Protein AF-A0A7S3WK56-F1 (afdb_monomer_lite)

InterPro domains:
  IPR041616 Phenylalanyl tRNA synthetase beta chain, core domain [PF17759] (1-188)
  IPR045060 Phenylalanine-tRNA ligase, class IIc, beta subunit [PTHR10947] (1-190)
  IPR045864 Class II Aminoacyl-tRNA synthetase/Biotinyl protein ligase (BPL) and lipoyl protein ligase (LPL) [G3DSA:3.30.930.10] (1-194)
  IPR045864 Class II Aminoacyl-tRNA synthetase/Biotinyl protein ligase (BPL) and lipoyl protein ligase (LPL) [SSF55681] (1-190)

Foldseek 3Di:
DAAEDDFDQFAAPCLQAVLLVHDQDPPCLPPAPPDLQFDDRRAHFAADPDDPDNGGGTGHQDPVSRVLLVLLVCLVPDDWHKYKYWDWGKHAHCPDPVRIDIHTDMDIDTAGLDDDLVVVVVVVQVVQVVVQEHDPVPDDPPRPGWYWDWAQDDRQQADHPFKTFIAIPNGRRDMGGHGDVSSCPPVHRVRDSPD

Sequence (195 aa):
GFIECLNWALISRKENFTKMRHEEKLDELWRTVAEPHEYVPFPVPVSVANSSTKEFEIVRTSVLPGLMKTLACNKDQALPIRLFEVGDVVVQEPTKEVGSKNVRRVAAVYSAAKSAFSVLHGALDQLMYSLRAEPEHEHEQGSKRRTFKLVPSDDPSFINGMQAHIVCEGITIGIIGELHPEVLSSKGFDVNLAS

Secondary structure (DSSP, 8-state):
-PEE----SEE-HHHHTGGGT----GGGTT---SSTT---SSPPPPB-TT-SSTT-SEE-S-SHHHHHHHHHHTTTSPSPEEEEEEEEEEEE-TTSTTSEEEEEEEEEEEE-SS--HHHHHHHHHHHHHHTTEEEGGGPPTT--SEEEEEEE---TTEEEEEEEEEEETTEEEEEEEEEPHHHHSTTTT------

pLDDT: mean 88.97, std 10.49, range [40.81, 97.88]

Organism: NCBI:txid141414

Radius of gyration: 17.16 Å; chains: 1; bounding box: 46×41×49 Å

Structure (mmCIF, N/CA/C/O backbone):
data_AF-A0A7S3WK56-F1
#
_entry.id   AF-A0A7S3WK56-F1
#
loop_
_atom_site.group_PDB
_atom_site.id
_atom_site.type_symbol
_atom_site.label_atom_id
_atom_site.label_alt_id
_atom_site.label_comp_id
_atom_site.label_asym_id
_atom_site.label_entity_id
_atom_site.label_seq_id
_atom_site.pdbx_PDB_ins_code
_atom_site.Cartn_x
_atom_site.Cartn_y
_atom_site.Cartn_z
_atom_site.occupancy
_atom_site.B_iso_or_equiv
_atom_site.auth_seq_id
_atom_site.auth_comp_id
_atom_site.auth_asym_id
_atom_site.auth_atom_id
_atom_site.pdbx_PDB_model_num
ATOM 1 N N . GLY A 1 1 ? -5.100 18.553 4.062 1.00 83.00 1 GLY A N 1
ATOM 2 C CA . GLY A 1 1 ? -3.813 19.086 3.571 1.00 83.00 1 GLY A CA 1
ATOM 3 C C . GLY A 1 1 ? -2.864 18.004 3.089 1.00 83.00 1 GLY A C 1
ATOM 4 O O . GLY A 1 1 ? -1.665 18.170 3.253 1.00 83.00 1 GLY A O 1
ATOM 5 N N . PHE A 1 2 ? -3.382 16.914 2.519 1.00 93.88 2 PHE A N 1
ATOM 6 C CA . PHE A 1 2 ? -2.606 16.049 1.636 1.00 93.88 2 PHE A CA 1
ATOM 7 C C . PHE A 1 2 ? -2.863 16.527 0.203 1.00 93.88 2 PHE A C 1
ATOM 9 O O . PHE A 1 2 ? -3.932 17.082 -0.064 1.00 93.88 2 PHE A O 1
ATOM 16 N N . ILE A 1 3 ? -1.887 16.350 -0.678 1.00 96.00 3 ILE A N 1
ATOM 17 C CA . ILE A 1 3 ? -1.980 16.697 -2.096 1.00 96.00 3 ILE A CA 1
ATOM 18 C C . ILE A 1 3 ? -2.373 15.436 -2.860 1.00 96.00 3 ILE A C 1
ATOM 20 O O . ILE A 1 3 ? -1.788 14.374 -2.645 1.00 96.00 3 ILE A O 1
ATOM 24 N N . GLU A 1 4 ? -3.381 15.549 -3.719 1.00 96.81 4 GLU A N 1
ATOM 25 C CA . GLU A 1 4 ? -3.823 14.435 -4.552 1.00 96.81 4 GLU A CA 1
ATOM 26 C C . GLU A 1 4 ? -2.797 14.158 -5.654 1.00 96.81 4 GLU A C 1
ATOM 28 O O . GLU A 1 4 ? -2.246 15.079 -6.261 1.00 96.81 4 GLU A O 1
ATOM 33 N N . CYS A 1 5 ? -2.533 12.883 -5.911 1.00 96.56 5 CYS A N 1
ATOM 34 C CA . CYS A 1 5 ? -1.703 12.419 -7.012 1.00 96.56 5 CYS A CA 1
ATOM 35 C C . CYS A 1 5 ? -2.533 11.600 -7.995 1.00 96.56 5 CYS A C 1
ATOM 37 O O . CYS A 1 5 ? -3.489 10.928 -7.614 1.00 96.56 5 CYS A O 1
ATOM 39 N N . LEU A 1 6 ? -2.114 11.621 -9.259 1.00 94.25 6 LEU A N 1
ATOM 40 C CA . LEU A 1 6 ? -2.681 10.789 -10.309 1.00 94.25 6 LEU A CA 1
ATOM 41 C C . LEU A 1 6 ? -1.560 9.972 -10.948 1.00 94.25 6 LEU A C 1
ATOM 43 O O . LEU A 1 6 ? -0.789 10.489 -11.757 1.00 94.25 6 LEU A O 1
ATOM 47 N N . ASN A 1 7 ? -1.460 8.701 -10.565 1.00 95.50 7 ASN A N 1
ATOM 48 C CA . ASN A 1 7 ? -0.474 7.783 -11.122 1.00 95.50 7 ASN A CA 1
ATOM 49 C C . ASN A 1 7 ? -1.069 6.892 -12.214 1.00 95.50 7 ASN A C 1
ATOM 51 O O . ASN A 1 7 ? -2.274 6.649 -12.282 1.00 95.50 7 ASN A O 1
ATOM 55 N N . TRP A 1 8 ? -0.187 6.362 -13.060 1.00 94.19 8 TRP A N 1
ATOM 56 C CA . TRP A 1 8 ? -0.550 5.413 -14.106 1.00 94.19 8 TRP A CA 1
ATOM 57 C C . TRP A 1 8 ? -1.170 4.138 -13.520 1.00 94.19 8 TRP A C 1
ATOM 59 O O . TRP A 1 8 ? -0.769 3.655 -12.458 1.00 94.19 8 TRP A O 1
ATOM 69 N N . ALA A 1 9 ? -2.140 3.576 -14.244 1.00 95.00 9 ALA A N 1
ATOM 70 C CA . ALA A 1 9 ? -2.733 2.280 -13.917 1.00 95.00 9 ALA A CA 1
ATOM 71 C C . ALA A 1 9 ? -1.859 1.101 -14.376 1.00 95.00 9 ALA A C 1
ATOM 73 O O . ALA A 1 9 ? -1.959 0.016 -13.810 1.00 95.00 9 ALA A O 1
ATOM 74 N N . LEU A 1 10 ? -1.012 1.309 -15.389 1.00 95.62 10 LEU A N 1
ATOM 75 C CA . LEU A 1 10 ? -0.045 0.323 -15.866 1.00 95.62 10 LEU A CA 1
ATOM 76 C C . LEU A 1 10 ? 1.293 0.510 -15.153 1.00 95.62 10 LEU A C 1
ATOM 78 O O . LEU A 1 10 ? 1.735 1.640 -14.939 1.00 95.62 10 LEU A O 1
ATOM 82 N N . ILE A 1 11 ? 1.920 -0.603 -14.785 1.00 95.75 11 ILE A N 1
ATOM 83 C CA . ILE A 1 11 ? 3.154 -0.623 -14.001 1.00 95.75 11 ILE A CA 1
ATOM 84 C C . ILE A 1 11 ? 3.994 -1.859 -14.351 1.00 95.75 11 ILE A C 1
ATOM 86 O O . ILE A 1 11 ? 3.473 -2.855 -14.863 1.00 95.75 11 ILE A O 1
ATOM 90 N N . SER A 1 12 ? 5.299 -1.809 -14.084 1.00 95.50 12 SER A N 1
ATOM 91 C CA . SER A 1 12 ? 6.158 -2.991 -14.183 1.00 95.50 12 SER A CA 1
ATOM 92 C C . SER A 1 12 ? 5.920 -3.943 -13.008 1.00 95.50 12 SER A C 1
ATOM 94 O O . SER A 1 12 ? 5.603 -3.521 -11.888 1.00 95.50 12 SER A O 1
ATOM 96 N N . ARG A 1 13 ? 6.152 -5.241 -13.219 1.00 93.81 13 ARG A N 1
ATOM 97 C CA . ARG A 1 13 ? 6.122 -6.248 -12.143 1.00 93.81 13 ARG A CA 1
ATOM 98 C C . ARG A 1 13 ? 7.139 -5.914 -11.060 1.00 93.81 13 ARG A C 1
ATOM 100 O O . ARG A 1 13 ? 6.848 -6.017 -9.870 1.00 93.81 13 ARG A O 1
ATOM 107 N N . LYS A 1 14 ? 8.320 -5.445 -11.476 1.00 94.38 14 LYS A N 1
ATOM 108 C CA . LYS A 1 14 ? 9.392 -5.034 -10.564 1.00 94.38 14 LYS A CA 1
ATOM 109 C C . LYS A 1 14 ? 8.930 -3.935 -9.608 1.00 94.38 14 LYS A C 1
ATOM 111 O O . LYS A 1 14 ? 9.235 -4.003 -8.423 1.00 94.38 14 LYS A O 1
ATOM 116 N N . GLU A 1 15 ? 8.228 -2.918 -10.100 1.00 94.94 15 GLU A N 1
ATOM 117 C CA . GLU A 1 15 ? 7.743 -1.827 -9.250 1.00 94.94 15 GLU A CA 1
ATOM 118 C C . GLU A 1 15 ? 6.556 -2.241 -8.383 1.00 94.94 15 GLU A C 1
ATOM 120 O O . GLU A 1 15 ? 6.505 -1.851 -7.220 1.00 94.94 15 GLU A O 1
ATOM 125 N N . ASN A 1 16 ? 5.629 -3.038 -8.915 1.00 94.31 16 ASN A N 1
ATOM 126 C CA . ASN A 1 16 ? 4.454 -3.460 -8.160 1.00 94.31 16 ASN A CA 1
ATOM 127 C C . ASN A 1 16 ? 4.796 -4.466 -7.050 1.00 94.31 16 ASN A C 1
ATOM 129 O O . ASN A 1 16 ? 4.190 -4.391 -5.993 1.00 94.31 16 ASN A O 1
ATOM 133 N N . PHE A 1 17 ? 5.761 -5.370 -7.261 1.00 93.75 17 PHE A N 1
ATOM 134 C CA . PHE A 1 17 ? 6.083 -6.447 -6.313 1.00 93.75 17 PHE A CA 1
ATOM 135 C C . PHE A 1 17 ? 7.492 -6.319 -5.731 1.00 93.75 17 PHE A C 1
ATOM 137 O O . PHE A 1 17 ? 7.656 -6.049 -4.542 1.00 93.75 17 PHE A O 1
ATOM 144 N N . THR A 1 18 ? 8.529 -6.444 -6.566 1.00 94.56 18 THR A N 1
ATOM 145 C CA . THR A 1 18 ? 9.919 -6.573 -6.096 1.00 94.56 18 THR A CA 1
ATOM 146 C C . THR A 1 18 ? 10.380 -5.373 -5.268 1.00 94.56 18 THR A C 1
ATOM 148 O O . THR A 1 18 ? 10.942 -5.547 -4.190 1.00 94.56 18 THR A O 1
ATOM 151 N N . LYS A 1 19 ? 10.115 -4.142 -5.726 1.00 95.75 19 LYS A N 1
ATOM 152 C CA . LYS A 1 19 ? 10.471 -2.915 -4.990 1.00 95.75 19 LYS A CA 1
ATOM 153 C C . LYS A 1 19 ? 9.674 -2.740 -3.695 1.00 95.75 19 LYS A C 1
ATOM 155 O O . LYS A 1 19 ? 10.126 -2.033 -2.801 1.00 95.75 19 LYS A O 1
ATOM 160 N N . MET A 1 20 ? 8.519 -3.395 -3.595 1.00 95.19 20 MET A N 1
ATOM 161 C CA . MET A 1 20 ? 7.698 -3.464 -2.387 1.00 95.19 20 MET A CA 1
ATOM 162 C C . MET A 1 20 ? 8.081 -4.653 -1.490 1.00 95.19 20 MET A C 1
ATOM 164 O O . MET A 1 20 ? 7.450 -4.854 -0.459 1.00 95.19 20 MET A O 1
ATOM 168 N N . ARG A 1 21 ? 9.128 -5.419 -1.834 1.00 94.69 21 ARG A N 1
ATOM 169 C CA . ARG A 1 21 ? 9.580 -6.622 -1.105 1.00 94.69 21 ARG A CA 1
ATOM 170 C C . ARG A 1 21 ? 8.551 -7.754 -1.091 1.00 94.69 21 ARG A C 1
ATOM 172 O O . ARG A 1 21 ? 8.511 -8.542 -0.153 1.00 94.69 21 ARG A O 1
ATOM 179 N N . HIS A 1 22 ? 7.748 -7.842 -2.149 1.00 91.38 22 HIS A N 1
ATOM 180 C CA . HIS A 1 22 ? 6.828 -8.951 -2.381 1.00 91.38 22 HIS A CA 1
ATOM 181 C C . HIS A 1 22 ? 7.306 -9.824 -3.536 1.00 91.38 22 HIS A C 1
ATOM 183 O O . HIS A 1 22 ? 7.866 -9.335 -4.523 1.00 91.38 22 HIS A O 1
ATOM 189 N N . GLU A 1 23 ? 7.055 -11.122 -3.407 1.00 86.00 23 GLU A N 1
ATOM 190 C CA . GLU A 1 23 ? 7.185 -12.088 -4.492 1.00 86.00 23 GLU A CA 1
ATOM 191 C C . GLU A 1 23 ? 5.843 -12.244 -5.205 1.00 86.00 23 GLU A C 1
ATOM 193 O O . GLU A 1 23 ? 4.778 -12.147 -4.593 1.00 86.00 23 GLU A O 1
ATOM 198 N N . GLU A 1 24 ? 5.885 -12.485 -6.512 1.00 80.12 24 GLU A N 1
ATOM 199 C CA . GLU A 1 24 ? 4.670 -12.752 -7.268 1.00 80.12 24 GLU A CA 1
ATOM 200 C C . GLU A 1 24 ? 4.221 -14.198 -7.039 1.00 80.12 24 GLU A C 1
ATOM 202 O O . GLU A 1 24 ? 4.836 -15.144 -7.534 1.00 80.12 24 GLU A O 1
ATOM 207 N N . LYS A 1 25 ? 3.125 -14.368 -6.302 1.00 74.25 25 LYS A N 1
ATOM 208 C CA . LYS A 1 25 ? 2.561 -15.681 -5.982 1.00 74.25 25 LYS A CA 1
ATOM 209 C C . LYS A 1 25 ? 1.546 -16.130 -7.027 1.00 74.25 25 LYS A C 1
ATOM 211 O O . LYS A 1 25 ? 0.338 -15.970 -6.861 1.00 74.25 25 LYS A O 1
ATOM 216 N N . LEU A 1 26 ? 2.051 -16.657 -8.140 1.00 69.75 26 LEU A N 1
ATOM 217 C CA . LEU A 1 26 ? 1.245 -17.089 -9.293 1.00 69.75 26 LEU A CA 1
ATOM 218 C C . LEU A 1 26 ? 0.311 -18.277 -8.995 1.00 69.75 26 LEU A C 1
ATOM 220 O O . LEU A 1 26 ? -0.643 -18.520 -9.729 1.00 69.75 26 LEU A O 1
ATOM 224 N N . ASP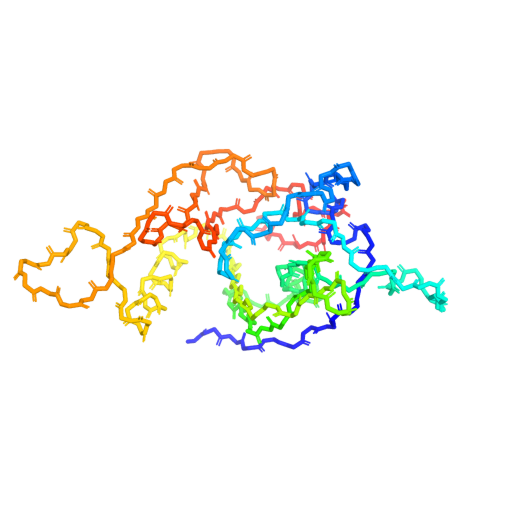 A 1 27 ? 0.583 -19.019 -7.930 1.00 64.62 27 ASP A N 1
ATOM 225 C CA . ASP A 1 27 ? -0.135 -20.208 -7.474 1.00 64.62 27 ASP A CA 1
ATOM 226 C C . ASP A 1 27 ? -1.360 -19.897 -6.592 1.00 64.62 27 ASP A C 1
ATOM 228 O O . ASP A 1 27 ? -2.247 -20.740 -6.446 1.00 64.62 27 ASP A O 1
ATOM 232 N N . GLU A 1 28 ? -1.485 -18.669 -6.076 1.00 62.84 28 GLU A N 1
ATOM 233 C CA . GLU A 1 28 ? -2.633 -18.225 -5.264 1.00 62.84 28 GLU A CA 1
ATOM 234 C C . GLU A 1 28 ? -3.818 -17.699 -6.108 1.00 62.84 28 GLU A C 1
ATOM 236 O O . GLU A 1 28 ? -4.746 -17.082 -5.584 1.00 62.84 28 GLU A O 1
ATOM 241 N N . LEU A 1 29 ? -3.838 -17.991 -7.415 1.00 57.22 29 LEU A N 1
ATOM 242 C CA . LEU A 1 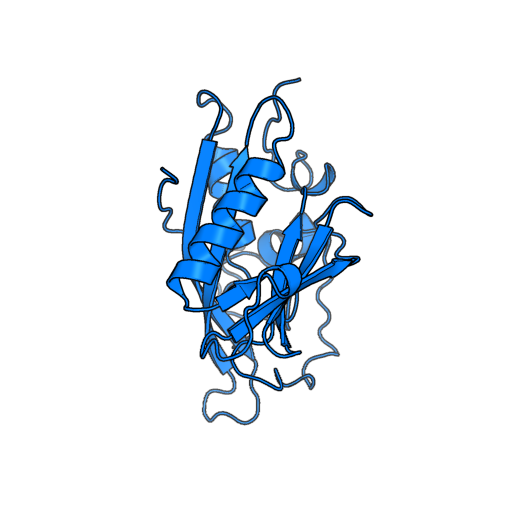29 ? -4.849 -17.547 -8.393 1.00 57.22 29 LEU A CA 1
ATOM 243 C C . LEU A 1 29 ? -6.300 -17.909 -8.006 1.00 57.22 29 LEU A C 1
ATOM 245 O O . LEU A 1 29 ? -7.252 -17.286 -8.472 1.00 57.22 29 LEU A O 1
ATOM 249 N N . TRP A 1 30 ? -6.465 -18.920 -7.147 1.00 50.75 30 TRP A N 1
ATOM 250 C CA . TRP A 1 30 ? -7.754 -19.412 -6.660 1.00 50.75 30 TRP A CA 1
ATOM 251 C C . TRP A 1 30 ? -8.264 -18.698 -5.402 1.00 50.75 30 TRP A C 1
ATOM 253 O O . TRP A 1 30 ? -9.421 -18.915 -5.033 1.00 50.75 30 TRP A O 1
ATOM 263 N N . ARG A 1 31 ? -7.465 -17.842 -4.739 1.00 54.41 31 ARG A N 1
ATOM 264 C CA . ARG A 1 31 ? -7.980 -16.976 -3.666 1.00 54.41 31 ARG A CA 1
ATOM 265 C C . ARG A 1 31 ? -8.822 -15.873 -4.293 1.00 54.41 31 ARG A C 1
ATOM 267 O O . ARG A 1 31 ? -8.380 -14.745 -4.491 1.00 54.41 31 ARG A O 1
ATOM 274 N N . THR A 1 32 ? -10.067 -16.209 -4.607 1.00 53.91 32 THR A N 1
ATOM 275 C CA . THR A 1 32 ? -11.118 -15.218 -4.809 1.00 53.91 32 THR A CA 1
ATOM 276 C C . THR A 1 32 ? -11.156 -14.332 -3.576 1.00 53.91 32 THR A C 1
ATOM 278 O O . THR A 1 32 ? -11.350 -14.835 -2.471 1.00 53.91 32 THR A O 1
ATOM 281 N N . VAL A 1 33 ? -10.954 -13.030 -3.780 1.00 58.41 33 VAL A N 1
ATOM 282 C CA . VAL A 1 33 ? -11.288 -11.982 -2.812 1.00 58.41 33 VAL A CA 1
ATOM 283 C C . VAL A 1 33 ? -12.703 -12.282 -2.315 1.00 58.41 33 VAL A C 1
ATOM 285 O O . VAL A 1 33 ? -13.648 -12.135 -3.096 1.00 58.41 33 VAL A O 1
ATOM 288 N N . ALA A 1 34 ? -12.830 -12.782 -1.083 1.00 60.62 34 ALA A N 1
ATOM 289 C CA . ALA A 1 34 ? -14.087 -13.343 -0.591 1.00 60.62 34 ALA A CA 1
ATOM 290 C C . ALA A 1 34 ? -15.133 -12.236 -0.450 1.00 60.62 34 ALA A C 1
ATOM 292 O O . ALA A 1 34 ? -16.300 -12.426 -0.780 1.00 60.62 34 ALA A O 1
ATOM 293 N N . GLU A 1 35 ? -14.664 -11.047 -0.063 1.00 67.06 35 GLU A N 1
ATOM 294 C CA . GLU A 1 35 ? -15.478 -9.855 0.120 1.00 67.06 35 GLU A CA 1
ATOM 295 C C . GLU A 1 35 ? -14.968 -8.700 -0.752 1.00 67.06 35 GLU A C 1
ATOM 297 O O . GLU A 1 35 ? -13.769 -8.427 -0.749 1.00 67.06 35 GLU A O 1
ATOM 302 N N . PRO A 1 36 ? -15.832 -7.942 -1.459 1.00 63.00 36 PRO A N 1
ATOM 303 C CA . PRO A 1 36 ? -15.427 -6.895 -2.412 1.00 63.00 36 PRO A CA 1
ATOM 304 C C . PRO A 1 36 ? -14.405 -5.865 -1.902 1.00 63.00 36 PRO A C 1
ATOM 306 O O . PRO A 1 36 ? -13.705 -5.246 -2.706 1.00 63.00 36 PRO A O 1
ATOM 309 N N . HIS A 1 37 ? -14.334 -5.668 -0.585 1.00 72.00 37 HIS A N 1
ATOM 310 C CA . HIS A 1 37 ? -13.490 -4.674 0.077 1.00 72.00 37 HIS A CA 1
ATOM 311 C C . HIS A 1 37 ? -12.286 -5.269 0.815 1.00 72.00 37 HIS A C 1
ATOM 313 O O . HIS A 1 37 ? -11.451 -4.5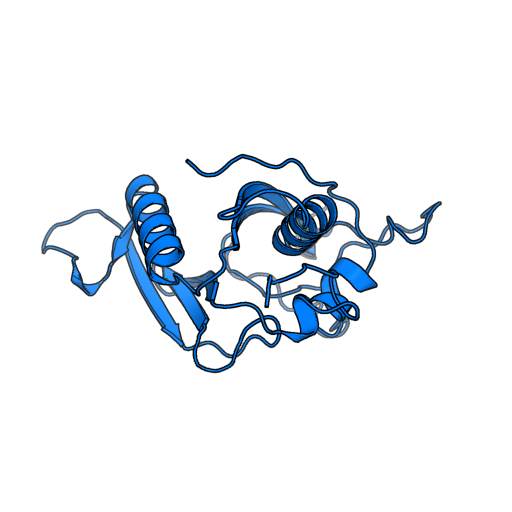07 1.308 1.00 72.00 37 HIS A O 1
ATOM 319 N N . GLU A 1 38 ? -12.158 -6.597 0.857 1.00 83.69 38 GLU A N 1
ATOM 320 C CA . GLU A 1 38 ? -11.035 -7.275 1.500 1.00 83.69 38 GLU A CA 1
ATOM 321 C C . GLU A 1 38 ? -9.714 -6.805 0.878 1.00 83.69 38 GLU A C 1
ATOM 323 O O . GLU A 1 38 ? -9.530 -6.752 -0.344 1.00 83.69 38 GLU A O 1
ATOM 328 N N . TYR A 1 39 ? -8.793 -6.381 1.731 1.00 84.31 39 TYR A N 1
ATOM 329 C CA . TYR A 1 39 ? -7.433 -6.048 1.362 1.00 84.31 39 TYR A CA 1
ATOM 330 C C . TYR A 1 39 ? -6.627 -7.333 1.261 1.00 84.31 39 TYR A C 1
ATOM 332 O O . TYR A 1 39 ? -6.237 -7.928 2.262 1.00 84.31 39 TYR A O 1
ATOM 340 N N . VAL A 1 40 ? -6.374 -7.732 0.020 1.00 79.12 40 VAL A N 1
ATOM 341 C CA . VAL A 1 40 ? -5.427 -8.790 -0.306 1.00 79.12 40 VAL A CA 1
ATOM 342 C C . VAL A 1 40 ? -4.118 -8.105 -0.693 1.00 79.12 40 VAL A C 1
ATOM 344 O O . VAL A 1 40 ? -4.103 -7.377 -1.692 1.00 79.12 40 VAL A O 1
ATOM 347 N N . PRO A 1 41 ? -3.038 -8.263 0.088 1.00 68.56 41 PRO A N 1
ATOM 348 C CA . PRO A 1 41 ? -1.745 -7.712 -0.281 1.00 68.56 41 PRO A CA 1
ATOM 349 C C . PRO A 1 41 ? -1.244 -8.430 -1.540 1.00 68.56 41 PRO A C 1
ATOM 351 O O . PRO A 1 41 ? -1.083 -9.646 -1.548 1.00 68.56 41 PRO A O 1
ATOM 354 N N . PHE A 1 42 ? -1.025 -7.657 -2.608 1.00 73.62 42 PHE A N 1
ATOM 355 C CA . PHE A 1 42 ? -0.344 -8.085 -3.836 1.00 73.62 42 PHE A CA 1
ATOM 356 C C . PHE A 1 42 ? -0.930 -9.351 -4.506 1.00 73.62 42 PHE A C 1
ATOM 358 O O . PHE A 1 42 ? -0.218 -10.338 -4.684 1.00 73.62 42 PHE A O 1
ATOM 365 N N . PRO A 1 43 ? -2.211 -9.328 -4.935 1.00 82.75 43 PRO A N 1
ATOM 366 C CA . PRO A 1 43 ? -2.826 -10.448 -5.645 1.00 82.75 43 PRO A CA 1
ATOM 367 C C . PRO A 1 43 ? -2.174 -10.686 -7.015 1.00 82.75 43 PRO A C 1
ATOM 369 O O . PRO A 1 43 ? -1.484 -9.808 -7.546 1.00 82.75 43 PRO A O 1
ATOM 372 N N . VAL A 1 44 ? -2.469 -11.844 -7.621 1.00 84.75 44 VAL A N 1
ATOM 373 C CA . VAL A 1 44 ? -2.059 -12.151 -8.999 1.00 84.75 44 VAL A CA 1
ATOM 374 C C . VAL A 1 44 ? -2.536 -11.029 -9.936 1.00 84.75 44 VAL A C 1
ATOM 376 O O . VAL A 1 44 ? -3.737 -10.733 -9.981 1.00 84.75 44 VAL A O 1
ATOM 379 N N . PRO A 1 45 ? -1.627 -10.378 -10.682 1.00 89.69 45 PRO A N 1
ATOM 380 C CA . PRO A 1 45 ? -1.965 -9.213 -11.484 1.00 89.69 45 PRO A CA 1
ATOM 381 C C . PRO A 1 45 ? -2.601 -9.602 -12.823 1.00 89.69 45 PRO A C 1
ATOM 383 O O . PRO A 1 45 ? -2.359 -10.677 -13.376 1.00 89.69 45 PRO A O 1
ATOM 386 N N . VAL A 1 46 ? -3.368 -8.687 -13.417 1.00 91.06 46 VAL A N 1
ATOM 387 C CA . VAL A 1 46 ? -3.761 -8.804 -14.830 1.00 91.06 46 VAL A CA 1
ATOM 388 C C . VAL A 1 46 ? -2.583 -8.383 -15.705 1.00 91.06 46 VAL A C 1
ATOM 390 O O . VAL A 1 46 ? -2.045 -7.286 -15.553 1.00 91.06 46 VAL A O 1
ATOM 393 N N . SER A 1 47 ? -2.178 -9.273 -16.612 1.00 91.88 47 SER A N 1
ATOM 394 C CA . SER A 1 47 ? -0.991 -9.102 -17.457 1.00 91.88 47 SER A CA 1
ATOM 395 C C . SER A 1 47 ? -1.341 -8.514 -18.821 1.00 91.88 47 SER A C 1
ATOM 397 O O . SER A 1 47 ? -2.329 -8.910 -19.438 1.00 91.88 47 SER A O 1
ATOM 399 N N . VAL A 1 48 ? -0.505 -7.602 -19.319 1.00 92.50 48 VAL A N 1
ATOM 400 C CA . VAL A 1 48 ? -0.637 -7.027 -20.663 1.00 92.50 48 VAL A CA 1
ATOM 401 C C . VAL A 1 48 ? 0.146 -7.895 -21.649 1.00 92.50 48 VAL A C 1
ATOM 403 O O . VAL A 1 48 ? 1.371 -7.944 -21.596 1.00 92.50 48 VAL A O 1
ATOM 406 N N . ALA A 1 49 ? -0.552 -8.587 -22.554 1.00 87.44 49 ALA A N 1
ATOM 407 C CA . ALA A 1 49 ? 0.067 -9.578 -23.442 1.00 87.44 49 ALA A CA 1
ATOM 408 C C . ALA A 1 49 ? 1.108 -8.987 -24.415 1.00 87.44 49 ALA A C 1
ATOM 410 O O . ALA A 1 49 ? 2.186 -9.548 -24.577 1.00 87.44 49 ALA A O 1
ATOM 411 N N . ASN A 1 50 ? 0.802 -7.847 -25.043 1.00 86.62 50 ASN A N 1
ATOM 412 C CA . ASN A 1 50 ? 1.647 -7.214 -26.065 1.00 86.62 50 ASN A CA 1
ATOM 413 C C . ASN A 1 50 ? 2.171 -5.862 -25.577 1.00 86.62 50 ASN A C 1
ATOM 415 O O . ASN A 1 50 ? 1.896 -4.823 -26.176 1.00 86.62 50 ASN A O 1
ATOM 419 N N . SER A 1 51 ? 2.868 -5.863 -24.442 1.00 82.06 51 SER A N 1
ATOM 420 C CA . SER A 1 51 ? 3.423 -4.626 -23.906 1.00 82.06 51 SER A CA 1
ATOM 421 C C . SER A 1 51 ? 4.575 -4.104 -24.766 1.00 82.06 51 SER A C 1
ATOM 423 O O . SER A 1 51 ? 5.549 -4.814 -25.018 1.00 82.06 51 SER A O 1
ATOM 425 N N . SER A 1 52 ? 4.479 -2.844 -25.194 1.00 81.75 52 SER A N 1
ATOM 426 C CA . SER A 1 52 ? 5.537 -2.171 -25.957 1.00 81.75 52 SER A CA 1
ATOM 427 C C . SER A 1 52 ? 6.718 -1.731 -25.085 1.00 81.75 52 SER A C 1
ATOM 429 O O . SER A 1 52 ? 7.793 -1.452 -25.615 1.00 81.75 52 SER A O 1
ATOM 431 N N . THR A 1 53 ? 6.543 -1.637 -23.760 1.00 87.88 53 THR A N 1
ATOM 432 C CA . THR A 1 53 ? 7.577 -1.161 -22.828 1.00 87.88 53 THR A CA 1
ATOM 433 C C . THR A 1 53 ? 7.608 -2.002 -21.553 1.00 87.88 53 THR A C 1
ATOM 435 O O . THR A 1 53 ? 6.582 -2.414 -21.024 1.00 87.88 53 THR A O 1
ATOM 438 N N . LYS A 1 54 ? 8.801 -2.197 -20.976 1.00 85.88 54 LYS A N 1
ATOM 439 C CA . LYS A 1 54 ? 8.956 -2.897 -19.683 1.00 85.88 54 LYS A CA 1
ATOM 440 C C . LYS A 1 54 ? 8.301 -2.170 -18.501 1.00 85.88 54 LYS A C 1
ATOM 442 O O . LYS A 1 54 ? 8.231 -2.716 -17.410 1.00 85.88 54 LYS A O 1
ATOM 447 N N . GLU A 1 55 ? 7.856 -0.935 -18.702 1.00 87.75 55 GLU A N 1
ATOM 448 C CA . GLU A 1 55 ? 7.176 -0.137 -17.683 1.00 87.75 55 GLU A CA 1
ATOM 449 C C . GLU A 1 55 ? 5.684 -0.479 -17.572 1.00 87.75 55 GLU A C 1
ATOM 451 O O . GLU A 1 55 ? 5.067 -0.140 -16.567 1.00 87.75 55 GLU A O 1
ATOM 456 N N . PHE A 1 56 ? 5.105 -1.164 -18.567 1.00 91.81 56 PHE A N 1
ATOM 457 C CA . PHE A 1 56 ? 3.667 -1.432 -18.667 1.00 91.81 56 PHE A CA 1
ATOM 458 C C . PHE A 1 56 ? 3.378 -2.930 -18.819 1.00 91.81 56 PHE A C 1
ATOM 460 O O . PHE A 1 56 ? 2.733 -3.364 -19.772 1.00 91.81 56 PHE A O 1
ATOM 467 N N . GLU A 1 57 ? 3.895 -3.742 -17.900 1.00 94.56 57 GLU A N 1
ATOM 468 C CA . GLU A 1 57 ? 3.759 -5.206 -17.945 1.00 94.56 57 GLU A CA 1
ATOM 469 C C . GLU A 1 57 ? 2.404 -5.686 -17.411 1.00 94.56 57 GLU A C 1
ATOM 471 O O . GLU A 1 57 ? 1.859 -6.688 -17.880 1.00 94.56 57 GLU A O 1
ATOM 476 N N . ILE A 1 58 ? 1.864 -4.980 -16.417 1.00 94.62 58 ILE A N 1
ATOM 477 C CA . ILE A 1 58 ? 0.646 -5.358 -15.702 1.00 94.62 58 ILE A CA 1
ATOM 478 C C . ILE A 1 58 ? -0.228 -4.142 -15.405 1.00 94.62 58 ILE A C 1
ATOM 480 O O . ILE A 1 58 ? 0.237 -2.999 -15.413 1.00 94.62 58 ILE A O 1
ATOM 484 N N . VAL A 1 59 ? -1.491 -4.401 -15.073 1.00 94.69 59 VAL A N 1
ATOM 485 C CA . VAL A 1 59 ? -2.330 -3.422 -14.375 1.00 94.69 59 VAL A CA 1
ATOM 486 C C . VAL A 1 59 ? -2.017 -3.484 -12.879 1.00 94.69 59 VAL A C 1
ATOM 488 O O . VAL A 1 59 ? -1.908 -4.570 -12.308 1.00 94.69 59 VAL A O 1
ATOM 491 N N . ARG A 1 60 ? -1.850 -2.324 -12.239 1.00 94.00 60 ARG A N 1
ATOM 492 C CA . ARG A 1 60 ? -1.466 -2.212 -10.827 1.00 94.00 60 ARG A CA 1
ATOM 493 C C . ARG A 1 60 ? -2.450 -2.928 -9.901 1.00 94.00 60 ARG A C 1
ATOM 495 O O . ARG A 1 60 ? -3.670 -2.826 -10.067 1.00 94.00 60 ARG A O 1
ATOM 502 N N . THR A 1 61 ? -1.909 -3.575 -8.872 1.00 92.75 61 THR A N 1
ATOM 503 C CA . THR A 1 61 ? -2.703 -4.234 -7.819 1.00 92.75 61 THR A CA 1
ATOM 504 C C . THR A 1 61 ? -2.698 -3.451 -6.503 1.00 92.75 61 THR A C 1
ATOM 506 O O . THR A 1 61 ? -3.488 -3.729 -5.604 1.00 92.75 61 THR A O 1
ATOM 509 N N . SER A 1 62 ? -1.859 -2.415 -6.414 1.00 93.81 62 SER A N 1
ATOM 510 C CA . SER A 1 62 ? -1.778 -1.474 -5.299 1.00 93.81 62 SER A CA 1
ATOM 511 C C . SER A 1 62 ? -1.586 -0.044 -5.812 1.00 93.81 62 SER A C 1
ATOM 513 O O . SER A 1 62 ? -0.977 0.179 -6.857 1.00 93.81 62 SER A O 1
ATOM 515 N N . VAL A 1 63 ? -2.097 0.937 -5.066 1.00 95.75 63 VAL A N 1
ATOM 516 C CA . VAL A 1 63 ? -1.909 2.374 -5.350 1.00 95.75 63 VAL A CA 1
ATOM 517 C C . VAL A 1 63 ? -0.561 2.874 -4.816 1.00 95.75 63 VAL A C 1
ATOM 519 O O . VAL A 1 63 ? 0.064 3.760 -5.398 1.00 95.75 63 VAL A O 1
ATOM 522 N N . LEU A 1 64 ? -0.075 2.271 -3.728 1.00 96.31 64 LEU A N 1
ATOM 523 C CA . LEU A 1 64 ? 1.116 2.705 -3.001 1.00 96.31 64 LEU A CA 1
ATOM 524 C C . LEU A 1 64 ? 2.384 2.816 -3.877 1.00 96.31 64 LEU A C 1
ATOM 526 O O . LEU A 1 64 ? 3.044 3.850 -3.779 1.00 96.31 64 LEU A O 1
ATOM 530 N N . PRO A 1 65 ? 2.713 1.869 -4.785 1.00 96.06 65 PRO A N 1
ATOM 531 C CA . PRO A 1 65 ? 3.872 2.006 -5.674 1.00 96.06 65 PRO A CA 1
ATOM 532 C C . PRO A 1 65 ? 3.874 3.296 -6.508 1.00 96.06 65 PRO A C 1
ATOM 534 O O . PRO A 1 65 ? 4.929 3.892 -6.722 1.00 96.06 65 PRO A O 1
ATOM 537 N N . GLY A 1 66 ? 2.702 3.766 -6.950 1.00 96.50 66 GLY A N 1
ATOM 538 C CA . GLY A 1 66 ? 2.573 5.029 -7.682 1.00 96.50 66 GLY A CA 1
ATOM 539 C C . GLY A 1 66 ? 2.942 6.236 -6.816 1.00 96.50 66 GLY A C 1
ATOM 540 O O . GLY A 1 66 ? 3.738 7.085 -7.223 1.00 96.50 66 GLY A O 1
ATOM 541 N N . LEU A 1 67 ? 2.449 6.268 -5.575 1.00 96.75 67 LEU A N 1
ATOM 542 C CA . LEU A 1 67 ? 2.828 7.300 -4.607 1.00 96.75 67 LEU A CA 1
ATOM 543 C C . LEU A 1 67 ? 4.327 7.262 -4.289 1.00 96.75 67 LEU A C 1
ATOM 545 O O . LEU A 1 67 ? 4.948 8.318 -4.189 1.00 96.75 67 LEU A O 1
ATOM 549 N N . MET A 1 68 ? 4.932 6.073 -4.209 1.00 96.62 68 MET A N 1
ATOM 550 C CA . MET A 1 68 ? 6.378 5.934 -4.006 1.00 96.62 68 MET A CA 1
ATOM 551 C C . MET A 1 68 ? 7.189 6.496 -5.175 1.00 96.62 68 MET A C 1
ATOM 553 O O . MET A 1 68 ? 8.172 7.201 -4.949 1.00 96.62 68 MET A O 1
ATOM 557 N N . LYS A 1 69 ? 6.756 6.265 -6.422 1.00 95.69 69 LYS A N 1
ATOM 558 C CA . LYS A 1 69 ? 7.356 6.909 -7.605 1.00 95.69 69 LYS A CA 1
ATOM 559 C C . LYS A 1 69 ? 7.214 8.426 -7.542 1.00 95.69 69 LYS A C 1
ATOM 561 O O . LYS A 1 69 ? 8.177 9.140 -7.806 1.00 95.69 69 LYS A O 1
ATOM 566 N N . THR A 1 70 ? 6.039 8.917 -7.148 1.00 96.19 70 THR A N 1
ATOM 567 C CA . THR A 1 70 ? 5.801 10.359 -7.013 1.00 96.19 70 THR A CA 1
ATOM 568 C C . THR A 1 70 ? 6.724 10.977 -5.960 1.00 96.19 70 T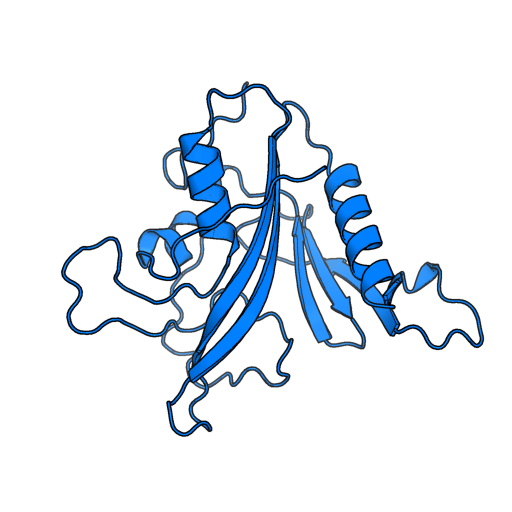HR A C 1
ATOM 570 O O . THR A 1 70 ? 7.330 12.015 -6.223 1.00 96.19 70 THR A O 1
ATOM 573 N N . LEU A 1 71 ? 6.891 10.331 -4.800 1.00 94.38 71 LEU A N 1
ATOM 574 C CA . LEU A 1 71 ? 7.843 10.763 -3.773 1.00 94.38 71 LEU A CA 1
ATOM 575 C C . LEU A 1 71 ? 9.280 10.774 -4.295 1.00 94.38 71 LEU A C 1
ATOM 577 O O . LEU A 1 71 ? 9.984 11.758 -4.094 1.00 94.38 71 LEU A O 1
ATOM 581 N N . ALA A 1 72 ? 9.703 9.722 -4.997 1.00 93.88 72 ALA A N 1
ATOM 582 C CA . ALA A 1 72 ? 11.050 9.623 -5.553 1.00 93.88 72 ALA A CA 1
ATOM 583 C C . ALA A 1 72 ? 11.358 10.751 -6.550 1.00 93.88 72 ALA A C 1
ATOM 585 O O . ALA A 1 72 ? 12.423 11.363 -6.487 1.00 93.88 72 ALA A O 1
ATOM 586 N N . CYS A 1 73 ? 10.405 11.085 -7.426 1.00 93.19 73 CYS A N 1
ATOM 587 C CA . CYS A 1 73 ? 10.534 12.206 -8.361 1.00 93.19 73 CYS A CA 1
ATOM 588 C C . CYS A 1 73 ? 10.577 13.578 -7.669 1.00 93.19 73 CYS A C 1
ATOM 590 O O . CYS A 1 73 ? 11.033 14.545 -8.271 1.00 93.19 73 CYS A O 1
ATOM 592 N N . ASN A 1 74 ? 10.107 13.670 -6.423 1.00 91.44 74 ASN A N 1
ATOM 593 C CA . ASN A 1 74 ? 10.029 14.907 -5.647 1.00 91.44 74 ASN A CA 1
ATOM 594 C C . ASN A 1 74 ? 10.926 14.875 -4.400 1.00 91.44 74 ASN A C 1
ATOM 596 O O . ASN A 1 74 ? 10.698 15.632 -3.460 1.00 91.44 74 ASN A O 1
ATOM 600 N N . LYS A 1 75 ? 11.952 14.016 -4.376 1.00 86.31 75 LYS A N 1
ATOM 601 C CA . LYS A 1 75 ? 12.812 13.810 -3.198 1.00 86.31 75 LYS A CA 1
ATOM 602 C C . LYS A 1 75 ? 13.627 15.040 -2.778 1.00 86.31 75 LYS A C 1
ATOM 604 O O . LYS A 1 75 ? 14.049 15.113 -1.631 1.00 86.31 75 LYS A O 1
ATOM 609 N N . ASP A 1 76 ? 13.801 16.005 -3.682 1.00 88.56 76 ASP A N 1
ATOM 610 C CA . ASP A 1 76 ? 14.499 17.273 -3.424 1.00 88.56 76 ASP A CA 1
ATOM 611 C C . ASP A 1 76 ? 13.555 18.390 -2.930 1.00 88.56 76 ASP A C 1
ATOM 613 O O . ASP A 1 76 ? 13.992 19.512 -2.668 1.00 88.56 76 ASP A O 1
ATOM 617 N N . GLN A 1 77 ? 12.249 18.116 -2.818 1.00 88.31 77 GLN A N 1
ATOM 618 C CA . GLN A 1 77 ? 11.272 19.076 -2.302 1.00 88.31 77 GLN A CA 1
ATOM 619 C C . GLN A 1 77 ? 11.365 19.216 -0.779 1.00 88.31 77 GLN A C 1
ATOM 621 O O . GLN A 1 77 ? 11.743 18.293 -0.056 1.00 88.31 77 GLN A O 1
ATOM 626 N N . ALA A 1 78 ? 10.959 20.384 -0.278 1.00 88.75 78 ALA A N 1
ATOM 627 C CA . ALA A 1 78 ? 10.939 20.654 1.152 1.00 88.75 78 ALA A CA 1
ATOM 628 C C . ALA A 1 78 ? 9.975 19.709 1.892 1.00 88.75 78 ALA A C 1
ATOM 630 O O . ALA A 1 78 ? 8.816 19.539 1.513 1.00 88.75 78 ALA A O 1
ATOM 631 N N . LEU A 1 79 ? 10.457 19.125 2.989 1.00 90.38 79 LEU A N 1
ATOM 632 C CA . LEU A 1 79 ? 9.655 18.304 3.892 1.00 90.38 79 LEU A CA 1
ATOM 633 C C . LEU A 1 79 ? 8.787 19.188 4.816 1.00 90.38 79 LEU A C 1
ATOM 635 O O . LEU A 1 79 ? 9.210 20.289 5.178 1.00 90.38 79 LEU A O 1
ATOM 639 N N . PRO A 1 80 ? 7.613 18.709 5.278 1.00 92.12 80 PRO A N 1
ATOM 640 C CA . PRO A 1 80 ? 7.040 17.388 5.022 1.00 92.12 80 PRO A CA 1
ATOM 641 C C . PRO A 1 80 ? 6.259 17.306 3.702 1.00 92.12 80 PRO A C 1
ATOM 643 O O . PRO A 1 80 ? 5.492 18.208 3.367 1.00 92.12 80 PRO A O 1
ATOM 646 N N . ILE A 1 81 ? 6.361 16.167 3.016 1.00 92.88 81 ILE A N 1
ATOM 647 C CA . ILE A 1 81 ? 5.565 15.852 1.822 1.00 92.88 81 ILE A CA 1
ATOM 648 C C . ILE A 1 81 ? 4.391 14.956 2.231 1.00 92.88 81 ILE A C 1
ATOM 650 O O . ILE A 1 81 ? 4.570 13.957 2.930 1.00 92.88 81 ILE A O 1
ATOM 654 N N . ARG A 1 82 ? 3.176 15.317 1.803 1.00 94.19 82 ARG A N 1
ATOM 655 C CA . ARG A 1 82 ? 1.926 14.619 2.149 1.00 94.19 82 ARG A CA 1
ATOM 656 C C . ARG A 1 82 ? 1.144 14.334 0.878 1.00 94.19 82 ARG A C 1
ATOM 658 O O . ARG A 1 82 ? 0.546 15.256 0.325 1.00 94.19 82 ARG A O 1
ATOM 665 N N . LEU A 1 83 ? 1.148 13.089 0.420 1.00 96.31 83 LEU A N 1
ATOM 666 C CA . LEU A 1 83 ? 0.481 12.699 -0.824 1.00 96.31 83 LEU A CA 1
ATOM 667 C C . LEU A 1 83 ? -0.607 11.678 -0.544 1.00 96.31 83 LEU A C 1
ATOM 669 O O . LEU A 1 83 ? -0.453 10.829 0.333 1.00 96.31 83 LEU A O 1
ATOM 673 N N . PHE A 1 84 ? -1.686 11.737 -1.304 1.00 97.75 84 PHE A N 1
ATOM 674 C CA . PHE A 1 84 ? -2.687 10.684 -1.321 1.00 97.75 84 PHE A CA 1
ATOM 675 C C . PHE A 1 84 ? -3.168 10.438 -2.743 1.00 97.75 84 PHE A C 1
ATOM 677 O O . PHE A 1 84 ? -3.060 11.302 -3.608 1.00 97.75 84 PHE A O 1
ATOM 684 N N . GLU A 1 85 ? -3.711 9.256 -2.981 1.00 97.88 85 GLU A N 1
ATOM 685 C CA . GLU A 1 85 ? -4.387 8.934 -4.229 1.00 97.88 85 GLU A CA 1
ATOM 686 C C . GLU A 1 85 ? -5.597 8.054 -3.932 1.00 97.88 85 GLU A C 1
ATOM 688 O O . GLU A 1 85 ? -5.522 7.120 -3.128 1.00 97.88 85 GLU A O 1
ATOM 693 N N . VAL A 1 86 ? -6.705 8.349 -4.611 1.00 96.88 86 VAL A N 1
ATOM 694 C CA . VAL A 1 86 ? -7.904 7.514 -4.657 1.00 96.88 86 VAL A CA 1
ATOM 695 C C . VAL A 1 86 ? -8.044 6.995 -6.083 1.00 96.88 86 VAL A C 1
ATOM 697 O O . VAL A 1 86 ? -8.384 7.744 -6.996 1.00 96.88 86 VAL A O 1
ATOM 700 N N . GLY A 1 87 ? -7.795 5.708 -6.294 1.00 94.81 87 GLY A N 1
ATOM 701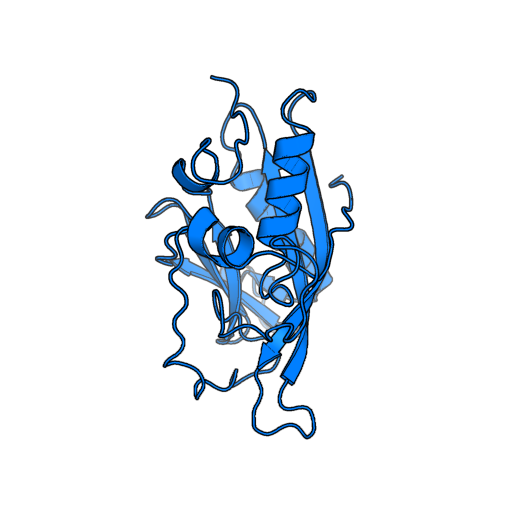 C CA . GLY A 1 87 ? -7.715 5.147 -7.638 1.00 94.81 87 GLY A CA 1
ATOM 702 C C . GLY A 1 87 ? -8.107 3.682 -7.702 1.00 94.81 87 GLY A C 1
ATOM 703 O O . GLY A 1 87 ? -8.166 2.987 -6.688 1.00 94.81 87 GLY A O 1
ATOM 704 N N . ASP A 1 88 ? -8.393 3.212 -8.911 1.00 93.88 88 ASP A N 1
ATOM 705 C CA . ASP A 1 88 ? -8.711 1.805 -9.132 1.00 93.88 88 ASP A CA 1
ATOM 706 C C . ASP A 1 88 ? -7.433 0.961 -9.210 1.00 93.88 88 ASP A C 1
ATOM 708 O O . ASP A 1 88 ? -6.405 1.385 -9.756 1.00 93.88 88 ASP A O 1
ATOM 712 N N . VAL A 1 89 ? -7.522 -0.242 -8.649 1.00 92.75 89 VAL A N 1
ATOM 713 C CA . VAL A 1 89 ? -6.597 -1.360 -8.860 1.00 92.75 89 VAL A CA 1
ATOM 714 C C . VAL A 1 89 ? -7.374 -2.514 -9.482 1.00 92.75 89 VAL A C 1
ATOM 716 O O . VAL A 1 89 ? -8.598 -2.579 -9.338 1.00 92.75 89 VAL A O 1
ATOM 719 N N . VAL A 1 90 ? -6.685 -3.431 -10.152 1.00 91.19 90 VAL A N 1
ATOM 720 C CA . VAL A 1 90 ? -7.334 -4.597 -10.762 1.00 91.19 90 VAL A CA 1
ATOM 721 C C . VAL A 1 90 ? -6.936 -5.861 -10.025 1.00 91.19 90 VAL A C 1
ATOM 723 O O . VAL A 1 90 ? -5.762 -6.081 -9.733 1.00 91.19 90 VAL A O 1
ATOM 726 N N . VAL A 1 91 ? -7.932 -6.693 -9.731 1.00 86.81 91 VAL A N 1
ATOM 727 C CA . VAL A 1 91 ? -7.748 -8.006 -9.112 1.00 86.81 91 VAL A CA 1
ATOM 728 C C . VAL A 1 91 ? -8.408 -9.058 -9.994 1.00 86.81 91 VAL A C 1
ATOM 730 O O . VAL A 1 91 ? -9.480 -8.815 -10.553 1.00 86.81 91 VAL A O 1
ATOM 733 N N . GLN A 1 92 ? -7.770 -10.219 -10.139 1.00 83.94 92 GLN A N 1
ATOM 734 C CA . GLN A 1 92 ? -8.368 -11.343 -10.855 1.00 83.94 92 GLN A CA 1
ATOM 735 C C . GLN A 1 92 ? -9.569 -11.905 -10.080 1.00 83.94 92 GLN A C 1
ATOM 737 O O . GLN A 1 92 ? -9.537 -12.050 -8.859 1.00 83.94 92 GLN A O 1
ATOM 742 N N . GLU A 1 93 ? -10.646 -12.205 -10.801 1.00 82.44 93 GLU A N 1
ATOM 743 C CA . GLU A 1 93 ? -11.879 -12.774 -10.259 1.00 82.44 93 GLU A CA 1
ATOM 744 C C . GLU A 1 93 ? -12.445 -13.753 -11.299 1.00 82.44 93 GLU A C 1
ATOM 746 O O . GLU A 1 93 ? -13.245 -13.355 -12.150 1.00 82.44 93 GLU A O 1
ATOM 751 N N . PRO A 1 94 ? -12.019 -15.033 -11.269 1.00 80.88 94 PRO A N 1
ATOM 752 C CA . PRO A 1 94 ? -12.374 -16.020 -12.295 1.00 80.88 94 PRO A CA 1
ATOM 753 C C . PRO A 1 94 ? -13.879 -16.275 -12.442 1.00 80.88 94 PRO A C 1
ATOM 755 O O . PRO A 1 94 ? -14.320 -16.810 -13.453 1.00 80.88 94 PRO A O 1
ATOM 758 N N . THR A 1 95 ? -14.676 -15.905 -11.436 1.00 82.69 95 THR A N 1
ATOM 759 C CA . THR A 1 95 ? -16.139 -16.036 -11.446 1.00 82.69 95 THR A CA 1
ATOM 760 C C . THR A 1 95 ? -16.841 -14.941 -12.257 1.00 82.69 95 THR A C 1
ATOM 762 O O . THR A 1 95 ? -18.038 -15.059 -12.522 1.00 82.69 95 THR A O 1
ATOM 765 N N . LYS A 1 96 ? -16.138 -13.872 -12.658 1.00 82.50 96 LYS A N 1
ATOM 766 C CA . LYS A 1 96 ? -16.673 -12.813 -13.528 1.00 82.50 96 LYS A CA 1
ATOM 767 C C . LYS A 1 96 ? -16.456 -13.143 -14.998 1.00 82.50 96 LYS A C 1
ATOM 769 O O . LYS A 1 96 ? -15.460 -13.749 -15.366 1.00 82.50 96 LYS A O 1
ATOM 774 N N . GLU A 1 97 ? -17.339 -12.616 -15.844 1.00 87.44 97 GLU A N 1
ATOM 775 C CA . GLU A 1 97 ? -17.278 -12.764 -17.306 1.00 87.44 97 GLU A CA 1
ATOM 776 C C . GLU A 1 97 ? -15.921 -12.348 -17.896 1.00 87.44 97 GLU A C 1
ATOM 778 O O . GLU A 1 97 ? -15.361 -13.048 -18.732 1.00 87.44 97 GLU A O 1
ATOM 783 N N . VAL A 1 98 ? -15.358 -11.237 -17.413 1.00 88.56 98 VAL A N 1
ATOM 784 C CA . VAL A 1 98 ? -14.056 -10.711 -17.860 1.00 88.56 98 VAL A CA 1
ATOM 785 C C . VAL A 1 98 ? -12.866 -11.246 -17.043 1.00 88.56 98 VAL A C 1
ATOM 787 O O . VAL A 1 98 ? -11.743 -10.773 -17.208 1.00 88.56 98 VAL A O 1
ATOM 790 N N . GLY A 1 99 ? -13.098 -12.185 -16.117 1.00 86.94 99 GLY A N 1
ATOM 791 C CA . GLY A 1 99 ? -12.069 -12.820 -15.279 1.00 86.94 99 GLY A CA 1
ATOM 792 C C . GLY A 1 99 ? -11.355 -11.893 -14.286 1.00 86.94 99 GLY A C 1
ATOM 793 O O . GLY A 1 99 ? -10.343 -12.271 -13.696 1.00 86.94 99 GLY A O 1
ATOM 794 N N . SER A 1 100 ? -11.836 -10.662 -14.107 1.00 88.31 100 SER A N 1
ATOM 795 C CA . SER A 1 100 ? -11.220 -9.638 -13.257 1.00 88.31 100 SER A CA 1
ATOM 796 C C . SER A 1 100 ? -12.241 -8.595 -12.798 1.00 88.31 100 SER A C 1
ATOM 798 O O . SER A 1 100 ? -13.346 -8.506 -13.338 1.00 88.31 100 SER A O 1
ATOM 800 N N . LYS A 1 101 ? -11.873 -7.795 -11.792 1.00 87.50 101 LYS A N 1
ATOM 801 C CA . LYS A 1 101 ? -12.660 -6.650 -11.320 1.00 87.50 101 LYS A CA 1
ATOM 802 C C . LYS A 1 101 ? -11.776 -5.456 -10.971 1.00 87.50 101 LYS A C 1
ATOM 804 O O . LYS A 1 101 ? -10.656 -5.617 -10.482 1.00 87.50 101 LYS A O 1
ATOM 809 N N . ASN A 1 102 ? -12.331 -4.259 -11.150 1.00 91.31 102 ASN A N 1
ATOM 810 C CA . ASN A 1 102 ? -11.750 -3.025 -10.633 1.00 91.31 102 ASN A CA 1
ATOM 811 C C . ASN A 1 102 ? -12.181 -2.833 -9.178 1.00 91.31 102 ASN A C 1
ATOM 813 O O . ASN A 1 102 ? -13.359 -2.977 -8.847 1.00 91.31 102 ASN A O 1
ATOM 817 N N . VAL A 1 103 ? -11.234 -2.476 -8.316 1.00 90.50 103 VAL A N 1
ATOM 818 C CA . VAL A 1 103 ? -11.473 -2.178 -6.903 1.00 90.50 103 VAL A CA 1
ATOM 819 C C . VAL A 1 103 ? -10.929 -0.792 -6.596 1.00 90.50 103 VAL A C 1
ATOM 821 O O . VAL A 1 103 ? -9.739 -0.528 -6.772 1.00 90.50 103 VAL A O 1
ATOM 824 N N . ARG A 1 104 ? -11.796 0.089 -6.096 1.00 92.44 104 ARG A N 1
ATOM 825 C CA . ARG A 1 104 ? -11.405 1.429 -5.658 1.00 92.44 104 ARG A CA 1
ATOM 826 C C . ARG A 1 104 ? -10.598 1.329 -4.366 1.00 92.44 104 ARG A C 1
ATOM 828 O O . ARG A 1 104 ? -11.076 0.775 -3.376 1.00 92.44 104 ARG A O 1
ATOM 835 N N . ARG A 1 105 ? -9.387 1.879 -4.364 1.00 93.56 105 ARG A N 1
ATOM 836 C CA . ARG A 1 105 ? -8.487 1.924 -3.205 1.00 93.56 105 ARG A CA 1
ATOM 837 C C . ARG A 1 105 ? -8.054 3.357 -2.928 1.00 93.56 105 ARG A C 1
ATOM 839 O O . ARG A 1 105 ? -8.035 4.200 -3.822 1.00 93.56 105 ARG A O 1
ATOM 846 N N . VAL A 1 106 ? -7.685 3.606 -1.679 1.00 95.56 106 VAL A N 1
ATOM 847 C CA . VAL A 1 106 ? -7.028 4.838 -1.249 1.00 95.56 106 VAL A CA 1
ATOM 848 C C . VAL A 1 106 ? -5.681 4.484 -0.641 1.00 95.56 106 VAL A C 1
ATOM 850 O O . VAL A 1 106 ? -5.570 3.507 0.098 1.00 95.56 106 VAL A O 1
ATOM 853 N N . ALA A 1 107 ? -4.662 5.265 -0.969 1.00 96.44 107 ALA A N 1
ATOM 854 C CA . ALA A 1 107 ? -3.371 5.218 -0.303 1.00 96.44 107 ALA A CA 1
ATOM 855 C C . ALA A 1 107 ? -2.951 6.638 0.069 1.00 96.44 107 ALA A C 1
ATOM 857 O O . ALA A 1 107 ? -3.280 7.598 -0.629 1.00 96.44 107 ALA A O 1
ATOM 858 N N . ALA A 1 108 ? -2.217 6.763 1.166 1.00 96.62 108 ALA A N 1
ATOM 859 C CA . ALA A 1 108 ? -1.628 8.014 1.604 1.00 96.62 108 ALA A CA 1
ATOM 860 C C . ALA A 1 108 ? -0.202 7.756 2.086 1.00 96.62 108 ALA A C 1
ATOM 862 O O . ALA A 1 108 ? 0.077 6.730 2.704 1.00 96.62 108 ALA A O 1
ATOM 863 N N . VAL A 1 109 ? 0.693 8.695 1.801 1.00 95.06 109 VAL A N 1
ATOM 864 C CA . VAL A 1 109 ? 2.085 8.666 2.243 1.00 95.06 109 VAL A CA 1
ATOM 865 C C . VAL A 1 109 ? 2.439 9.991 2.901 1.00 95.06 109 VAL A C 1
ATOM 867 O O . VAL A 1 109 ? 2.027 11.070 2.464 1.00 95.06 109 VAL A O 1
ATOM 870 N N . TYR A 1 110 ? 3.214 9.896 3.973 1.00 93.88 110 TYR A N 1
ATOM 871 C CA . TYR A 1 110 ? 3.735 11.029 4.717 1.00 93.88 110 TYR A CA 1
ATOM 872 C C . TYR A 1 110 ? 5.250 10.878 4.823 1.00 93.88 110 TYR A C 1
ATOM 874 O O . TYR A 1 110 ? 5.730 9.903 5.396 1.00 93.88 110 TYR A O 1
ATOM 882 N N . SER A 1 111 ? 5.993 11.832 4.265 1.00 91.50 111 SER A N 1
ATOM 883 C CA . SER A 1 111 ? 7.455 11.876 4.335 1.00 91.50 111 SER A CA 1
ATOM 884 C C . SER A 1 111 ? 7.897 13.107 5.118 1.00 91.50 111 SER A C 1
ATOM 886 O O . SER A 1 111 ? 7.486 14.229 4.811 1.00 91.50 111 SER A O 1
ATOM 888 N N . ALA A 1 112 ? 8.717 12.906 6.147 1.00 89.06 112 ALA A N 1
ATOM 889 C CA . ALA A 1 112 ? 9.261 13.960 6.997 1.00 89.06 112 ALA A CA 1
ATOM 890 C C . ALA A 1 112 ? 10.612 13.536 7.590 1.00 89.06 112 ALA A C 1
ATOM 892 O O . ALA A 1 112 ? 10.919 12.350 7.645 1.00 89.06 112 ALA A O 1
ATOM 893 N N . ALA A 1 113 ? 11.392 14.503 8.087 1.00 82.50 113 ALA A N 1
ATOM 894 C CA . ALA A 1 113 ? 12.715 14.254 8.676 1.00 82.50 113 ALA A CA 1
ATOM 895 C C . ALA A 1 113 ? 12.676 13.404 9.962 1.00 82.50 113 ALA A C 1
ATOM 897 O O . ALA A 1 113 ? 13.677 12.827 10.368 1.00 82.50 113 ALA A O 1
ATOM 898 N N . LYS A 1 114 ? 11.522 13.339 10.631 1.00 78.50 114 LYS A N 1
ATOM 899 C CA . LYS A 1 114 ? 11.279 12.454 11.772 1.00 78.50 114 LYS A CA 1
ATOM 900 C C . LYS A 1 114 ? 9.992 11.689 11.521 1.00 78.50 114 LYS A C 1
ATOM 902 O O . LYS A 1 114 ? 9.038 12.280 11.004 1.00 78.50 114 LYS A O 1
ATOM 907 N N . SER A 1 115 ? 9.961 10.414 11.914 1.00 71.38 115 SER A N 1
ATOM 908 C CA . SER A 1 115 ? 8.726 9.636 11.851 1.00 71.38 115 SER A CA 1
ATOM 909 C C . SER A 1 115 ? 7.628 10.340 12.649 1.00 71.38 115 SER A C 1
ATOM 911 O O . SER A 1 115 ? 7.846 10.808 13.769 1.00 71.38 115 SER A O 1
ATOM 913 N N . ALA A 1 116 ? 6.451 10.439 12.038 1.00 79.69 116 ALA A N 1
ATOM 914 C CA . ALA A 1 116 ? 5.260 11.006 12.646 1.00 79.69 116 ALA A CA 1
ATOM 915 C C . ALA A 1 116 ? 4.065 10.091 12.366 1.00 79.69 116 ALA A C 1
ATOM 917 O O . ALA A 1 116 ? 3.089 10.497 11.735 1.00 79.69 116 ALA A O 1
ATOM 918 N N . PHE A 1 117 ? 4.150 8.841 12.833 1.00 84.88 117 PHE A N 1
ATOM 919 C CA . PHE A 1 117 ? 3.075 7.852 12.712 1.00 84.88 117 PHE A CA 1
ATOM 920 C C . PHE A 1 117 ? 1.710 8.399 13.172 1.00 84.88 117 PHE A C 1
ATOM 922 O O . PHE A 1 117 ? 0.692 8.130 12.540 1.00 84.88 117 PHE A O 1
ATOM 929 N N . SER A 1 118 ? 1.691 9.260 14.196 1.00 89.62 118 SER A N 1
ATOM 930 C CA . SER A 1 118 ? 0.481 9.942 14.678 1.00 89.62 118 SER A CA 1
ATOM 931 C C . SER A 1 118 ? -0.237 10.774 13.608 1.00 89.62 118 SER A C 1
ATOM 933 O O . SER A 1 118 ? -1.460 10.877 13.640 1.00 89.62 118 SER A O 1
ATOM 935 N N . VAL A 1 119 ? 0.487 11.338 12.634 1.00 91.06 119 VAL A N 1
ATOM 936 C CA . VAL A 1 119 ? -0.109 12.091 11.518 1.00 91.06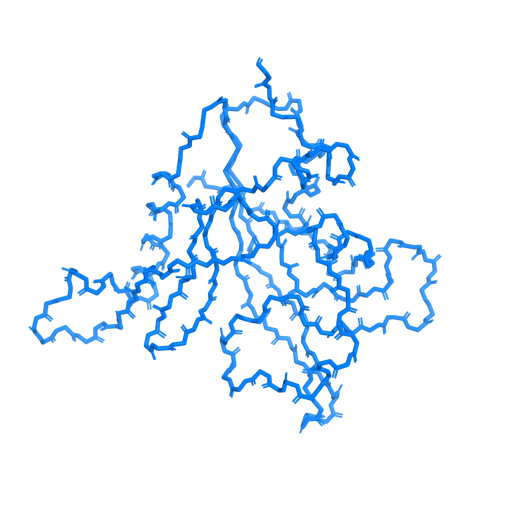 119 VAL A CA 1
ATOM 937 C C . VAL A 1 119 ? -0.855 11.154 10.571 1.00 91.06 119 VAL A C 1
ATOM 939 O O . VAL A 1 119 ? -1.956 11.485 10.135 1.00 91.06 119 VAL A O 1
ATOM 942 N N . LEU A 1 120 ? -0.281 9.986 10.265 1.00 91.50 120 LEU A N 1
ATOM 943 C CA . LEU A 1 120 ? -0.941 8.971 9.438 1.00 91.50 120 LEU A CA 1
ATOM 944 C C . LEU A 1 120 ? -2.123 8.336 10.172 1.00 91.50 120 LEU A C 1
ATOM 946 O O . LEU A 1 120 ? -3.178 8.170 9.567 1.00 91.50 120 LEU A O 1
ATOM 950 N N . HIS A 1 121 ? -1.978 8.050 11.467 1.00 93.56 121 HIS A N 1
ATOM 951 C CA . HIS A 1 121 ? -3.072 7.539 12.290 1.00 93.56 121 HIS A CA 1
ATOM 952 C C . HIS A 1 121 ? -4.245 8.526 12.335 1.00 93.56 121 HIS A C 1
ATOM 954 O O . HIS A 1 121 ? -5.366 8.154 12.014 1.00 93.56 121 HIS A O 1
ATOM 960 N N . GLY A 1 122 ? -3.992 9.810 12.614 1.00 94.38 122 GLY A N 1
ATOM 961 C CA . GLY A 1 122 ? -5.051 10.824 12.616 1.00 94.38 122 GLY A CA 1
ATOM 962 C C . GLY A 1 122 ? -5.709 11.019 11.242 1.00 94.38 122 GLY A C 1
ATOM 963 O O . GLY A 1 122 ? -6.911 11.268 11.160 1.00 94.38 122 GLY A O 1
ATOM 964 N N . ALA A 1 123 ? -4.951 10.868 10.148 1.00 94.56 123 ALA A N 1
ATOM 965 C CA . ALA A 1 123 ? -5.512 10.887 8.796 1.00 94.56 123 ALA A CA 1
ATOM 966 C C . ALA A 1 123 ? -6.408 9.664 8.522 1.00 94.56 123 ALA A C 1
ATOM 968 O O . ALA A 1 123 ? -7.461 9.813 7.898 1.00 94.56 123 ALA A O 1
ATOM 969 N N . LEU A 1 124 ? -6.017 8.480 9.008 1.00 96.19 124 LEU A N 1
ATOM 970 C CA . LEU A 1 124 ? -6.842 7.274 8.962 1.00 96.19 124 LEU A CA 1
ATOM 971 C C . LEU A 1 124 ? -8.136 7.467 9.758 1.00 96.19 124 LEU A C 1
ATOM 973 O O . LEU A 1 124 ? -9.207 7.218 9.211 1.00 96.19 124 LEU A O 1
ATOM 977 N N . ASP A 1 125 ? -8.057 7.962 10.993 1.00 95.38 125 ASP A N 1
ATOM 978 C CA . ASP A 1 125 ? -9.237 8.199 11.831 1.00 95.38 125 ASP A CA 1
ATOM 979 C C . ASP A 1 125 ? -10.210 9.146 11.124 1.00 95.38 125 ASP A C 1
ATOM 981 O O . ASP A 1 125 ? -11.391 8.839 10.969 1.00 95.38 125 ASP A O 1
ATOM 985 N N . GLN A 1 126 ? -9.709 10.266 10.592 1.00 94.94 126 GLN A N 1
ATOM 986 C CA . GLN A 1 126 ? -10.531 11.230 9.859 1.00 94.94 126 GLN A CA 1
ATOM 987 C C . GLN A 1 126 ? -11.196 10.616 8.612 1.00 94.94 126 GLN A C 1
ATOM 989 O O . GLN A 1 126 ? -12.362 10.913 8.315 1.00 94.94 126 GLN A O 1
ATOM 994 N N . LEU A 1 127 ? -10.476 9.761 7.878 1.00 95.38 127 LEU A N 1
ATOM 995 C CA . LEU A 1 127 ? -11.024 9.027 6.739 1.00 95.38 127 LEU A CA 1
ATOM 996 C C . LEU A 1 127 ? -12.131 8.064 7.187 1.00 95.38 127 LEU A C 1
ATOM 998 O O . LEU A 1 127 ? -13.223 8.084 6.617 1.00 95.38 127 LEU A O 1
ATOM 1002 N N . MET A 1 128 ? -11.882 7.260 8.221 1.00 96.06 128 MET A N 1
ATOM 1003 C CA . MET A 1 128 ? -12.844 6.282 8.735 1.00 96.06 128 MET A CA 1
ATOM 1004 C C . MET A 1 128 ? -14.101 6.967 9.275 1.00 96.06 128 MET A C 1
ATOM 1006 O O . MET A 1 128 ? -15.215 6.574 8.913 1.00 96.06 128 MET A O 1
ATOM 1010 N N . TYR A 1 129 ? -13.943 8.074 10.003 1.00 95.38 129 TYR A N 1
ATOM 1011 C CA . TYR A 1 129 ? -15.058 8.895 10.469 1.00 95.38 129 TYR A CA 1
ATOM 1012 C C . TYR A 1 129 ? -15.927 9.403 9.320 1.00 95.38 129 TYR A C 1
ATOM 1014 O O . TYR A 1 129 ? -17.159 9.324 9.380 1.00 95.38 129 TYR A O 1
ATOM 1022 N N . SER A 1 130 ? -15.298 9.861 8.236 1.00 94.56 130 SER A N 1
ATOM 1023 C CA . SER A 1 130 ? -16.005 10.299 7.024 1.00 94.56 130 SER A CA 1
ATOM 1024 C C . SER A 1 130 ? -16.783 9.152 6.362 1.00 94.56 130 SER A C 1
ATOM 1026 O O . SER A 1 130 ? -17.840 9.373 5.770 1.00 94.56 130 SER A O 1
ATOM 1028 N N . LEU A 1 131 ? -16.310 7.914 6.525 1.00 93.38 131 LEU A N 1
ATOM 1029 C CA . LEU A 1 131 ? -16.959 6.680 6.070 1.00 93.38 131 LEU A CA 1
ATOM 1030 C C . LEU A 1 131 ? -17.955 6.095 7.088 1.00 93.38 131 LEU A C 1
ATOM 1032 O O . LEU A 1 131 ? -18.440 4.973 6.898 1.00 93.38 131 LEU A O 1
ATOM 1036 N N . ARG A 1 132 ? -18.308 6.847 8.140 1.00 94.50 132 ARG A N 1
ATOM 1037 C CA . ARG A 1 132 ? -19.202 6.411 9.230 1.00 94.50 132 ARG A CA 1
ATOM 1038 C C . ARG A 1 132 ? -18.701 5.152 9.947 1.00 94.50 132 ARG A C 1
ATOM 1040 O O . ARG A 1 132 ? -19.508 4.302 10.333 1.00 94.50 132 ARG A O 1
ATOM 1047 N N . ALA A 1 133 ? -17.386 5.035 10.087 1.00 95.19 133 ALA A N 1
ATOM 1048 C CA . ALA A 1 133 ? -16.727 4.041 10.916 1.00 95.19 133 ALA A CA 1
ATOM 1049 C C . ALA A 1 133 ? -15.925 4.746 12.017 1.00 95.19 133 ALA A C 1
ATOM 1051 O O . ALA A 1 133 ? -15.256 5.740 11.749 1.00 95.19 133 ALA A O 1
ATOM 1052 N N . GLU A 1 134 ? -16.000 4.251 13.244 1.00 95.19 134 GLU A N 1
ATOM 1053 C CA . GLU A 1 134 ? -15.278 4.807 14.394 1.00 95.19 134 GLU A CA 1
ATOM 1054 C C . GLU A 1 134 ? -14.397 3.743 15.057 1.00 95.19 134 GLU A C 1
ATOM 1056 O O . GLU A 1 134 ? -14.631 2.545 14.854 1.00 95.19 134 GLU A O 1
ATOM 1061 N N . PRO A 1 135 ? -13.351 4.134 15.802 1.00 95.69 135 PRO A N 1
ATOM 1062 C CA . PRO A 1 135 ? -12.525 3.169 16.507 1.00 95.69 135 PRO A CA 1
ATOM 1063 C C . PRO A 1 135 ? -13.364 2.349 17.496 1.00 95.69 135 PRO A C 1
ATOM 1065 O O . PRO A 1 135 ? -14.193 2.896 18.218 1.00 95.69 135 PRO A O 1
ATOM 1068 N N . GLU A 1 136 ? -13.129 1.037 17.574 1.00 93.75 136 GLU A N 1
ATOM 1069 C CA . GLU A 1 136 ? -13.893 0.124 18.446 1.00 93.75 136 GLU A CA 1
ATOM 1070 C C . GLU A 1 136 ? -13.900 0.568 19.921 1.00 93.75 136 GLU A C 1
ATOM 1072 O O . GLU A 1 136 ? -14.899 0.406 20.615 1.00 93.75 136 GLU A O 1
ATOM 1077 N N . HIS A 1 137 ? -12.810 1.181 20.389 1.00 91.12 137 HIS A N 1
ATOM 1078 C CA . HIS A 1 137 ? -12.672 1.671 21.762 1.00 91.12 137 HIS A CA 1
ATOM 1079 C C . HIS A 1 137 ? -13.422 2.987 22.041 1.00 91.12 137 HIS A C 1
ATOM 1081 O O . HIS A 1 137 ? -13.585 3.347 23.204 1.00 91.12 137 HIS A O 1
ATOM 1087 N N . GLU A 1 138 ? -13.880 3.690 21.003 1.00 92.00 138 GLU A N 1
ATOM 1088 C CA . GLU A 1 138 ? -14.686 4.916 21.101 1.00 92.00 138 GLU A CA 1
ATOM 1089 C C . GLU A 1 138 ? -16.177 4.638 20.839 1.00 92.00 138 GLU A C 1
ATOM 1091 O O . GLU A 1 138 ? -16.995 5.555 20.847 1.00 92.00 138 GLU A O 1
ATOM 1096 N N . HIS A 1 139 ? -16.553 3.377 20.600 1.00 91.12 139 HIS A N 1
ATOM 1097 C CA . HIS A 1 139 ? -17.908 3.022 20.203 1.00 91.12 139 HIS A CA 1
ATOM 1098 C C . HIS A 1 139 ? -18.911 3.151 21.359 1.00 91.12 139 HIS A C 1
ATOM 1100 O O . HIS A 1 139 ? -18.831 2.451 22.373 1.00 91.12 139 HIS A O 1
ATOM 1106 N N . GLU A 1 140 ? -19.901 4.024 21.182 1.00 88.50 140 GLU A N 1
ATOM 1107 C CA . GLU A 1 140 ? -20.962 4.259 22.161 1.00 88.50 140 GLU A CA 1
ATOM 1108 C C . GLU A 1 140 ? -22.138 3.285 21.992 1.00 88.50 140 GLU A C 1
ATOM 1110 O O . GLU A 1 140 ? -22.554 2.949 20.877 1.00 88.50 140 GLU A O 1
ATOM 1115 N N . GLN A 1 141 ? -22.751 2.880 23.110 1.00 82.38 141 GLN A N 1
ATOM 1116 C CA . GLN A 1 141 ? -23.956 2.049 23.075 1.00 82.38 141 GLN A CA 1
ATOM 1117 C C . GLN A 1 141 ? -25.089 2.757 22.315 1.00 82.38 141 GLN A C 1
ATOM 1119 O O . GLN A 1 141 ? -25.526 3.843 22.687 1.00 82.38 141 GLN A O 1
ATOM 1124 N N . GLY A 1 142 ? -25.593 2.111 21.261 1.00 83.44 142 GLY A N 1
ATOM 1125 C CA . GLY A 1 142 ? -26.660 2.645 20.407 1.00 83.44 142 GLY A CA 1
ATOM 1126 C C . GLY A 1 142 ? -26.172 3.409 19.171 1.00 83.44 142 GLY A C 1
ATOM 1127 O O . GLY A 1 142 ? -27.001 3.809 18.347 1.00 83.44 142 GLY A O 1
ATOM 1128 N N . SER A 1 143 ? -24.856 3.574 18.992 1.00 87.88 143 SER A N 1
ATOM 1129 C CA . SER A 1 143 ? -24.280 4.096 17.750 1.00 87.88 143 SER A CA 1
ATOM 1130 C C . SER A 1 143 ? -24.615 3.168 16.574 1.00 87.88 143 SER A C 1
ATOM 1132 O O . SER A 1 143 ? -24.497 1.949 16.653 1.00 87.88 143 SER A O 1
ATOM 1134 N N . LYS A 1 144 ? -25.055 3.756 15.454 1.00 88.81 144 LYS A N 1
ATOM 1135 C CA . LYS A 1 144 ? -25.293 3.036 14.184 1.00 88.81 144 LYS A CA 1
ATOM 1136 C C . LYS A 1 144 ? -24.055 3.008 13.285 1.00 88.81 144 LYS A C 1
ATOM 1138 O O . LYS A 1 144 ? -24.158 2.641 12.114 1.00 88.81 144 LYS A O 1
ATOM 1143 N N . ARG A 1 145 ? -22.924 3.518 13.772 1.00 91.31 145 ARG A N 1
ATOM 1144 C CA . ARG A 1 145 ? -21.676 3.553 13.013 1.00 91.31 145 ARG A CA 1
ATOM 1145 C C . ARG A 1 145 ? -21.015 2.186 13.057 1.00 91.31 145 ARG A C 1
ATOM 1147 O O . ARG A 1 145 ? -21.169 1.438 14.017 1.00 91.31 145 ARG A O 1
ATOM 1154 N N . ARG A 1 146 ? -20.281 1.886 11.992 1.00 94.38 146 ARG A N 1
ATOM 1155 C CA . ARG A 1 146 ? -19.427 0.700 11.935 1.00 94.38 146 ARG A CA 1
ATOM 1156 C C . ARG A 1 146 ? -18.233 0.905 12.855 1.00 94.38 146 ARG A C 1
ATOM 1158 O O . ARG A 1 146 ? -17.881 2.046 13.155 1.00 94.38 146 ARG A O 1
ATOM 1165 N N . THR A 1 147 ? -17.577 -0.175 13.246 1.00 95.88 147 THR A N 1
ATOM 1166 C CA . THR A 1 147 ? -16.355 -0.096 14.046 1.00 95.88 147 THR A CA 1
ATOM 1167 C C . THR A 1 147 ? -15.158 -0.620 13.276 1.00 95.88 147 THR A C 1
ATOM 1169 O O . THR A 1 147 ? -15.266 -1.548 12.467 1.00 95.88 147 THR A O 1
ATOM 1172 N N . PHE A 1 148 ? -14.001 -0.018 13.533 1.00 97.31 148 PHE A N 1
ATOM 1173 C CA . PHE A 1 148 ? -12.728 -0.531 13.053 1.00 97.31 148 PHE A CA 1
ATOM 1174 C C . PHE A 1 148 ? -11.695 -0.613 14.172 1.00 97.31 148 PHE A C 1
ATOM 1176 O O . PHE A 1 148 ? -11.797 0.054 15.203 1.00 97.31 148 PHE A O 1
ATOM 1183 N N . LYS A 1 149 ? -10.679 -1.441 13.949 1.00 97.56 149 LYS A N 1
ATOM 1184 C CA . LYS A 1 149 ? -9.542 -1.604 14.849 1.00 97.56 149 LYS A CA 1
ATOM 1185 C C . LYS A 1 149 ? -8.259 -1.843 14.075 1.00 97.56 149 LYS A C 1
ATOM 1187 O O . LYS A 1 149 ? -8.283 -2.258 12.915 1.00 97.56 149 LYS A O 1
ATOM 1192 N N . LEU A 1 150 ? -7.146 -1.604 14.754 1.00 97.31 150 LEU A N 1
ATOM 1193 C CA . LEU A 1 150 ? -5.816 -1.923 14.262 1.00 97.31 150 LEU A CA 1
ATOM 1194 C C . LEU A 1 150 ? -5.355 -3.239 14.884 1.00 97.31 150 LEU A C 1
ATOM 1196 O O . LEU A 1 150 ? -5.356 -3.388 16.105 1.00 97.31 150 LEU A O 1
ATOM 1200 N N . VAL A 1 151 ? -4.981 -4.196 14.041 1.00 97.00 151 VAL A N 1
ATOM 1201 C CA . VAL A 1 151 ? -4.454 -5.504 14.457 1.00 97.00 151 VAL A CA 1
ATOM 1202 C C . VAL A 1 151 ? -3.021 -5.626 13.942 1.00 97.00 151 VAL A C 1
ATOM 1204 O O . VAL A 1 151 ? -2.818 -5.345 12.762 1.00 97.00 151 VAL A O 1
ATOM 1207 N N . PRO A 1 152 ? -2.031 -6.035 14.760 1.00 97.25 152 PRO A N 1
ATOM 1208 C CA . PRO A 1 152 ? -0.659 -6.226 14.291 1.00 97.25 152 PRO A CA 1
ATOM 1209 C C . PRO A 1 152 ? -0.585 -7.059 13.004 1.00 97.25 152 PRO A C 1
ATOM 1211 O O . PRO A 1 152 ? -1.299 -8.054 12.864 1.00 97.25 152 PRO A O 1
ATOM 1214 N N . SER A 1 153 ? 0.273 -6.644 12.073 1.00 95.31 153 SER A N 1
ATOM 1215 C CA . SER A 1 153 ? 0.495 -7.307 10.780 1.00 95.31 153 SER A CA 1
ATOM 1216 C C . SER A 1 153 ? 1.979 -7.607 10.549 1.00 95.31 153 SER A C 1
ATOM 1218 O O . SER A 1 153 ? 2.835 -7.129 11.292 1.00 95.31 153 SER A O 1
ATOM 1220 N N . ASP A 1 154 ? 2.278 -8.398 9.516 1.00 94.44 154 ASP A N 1
ATOM 1221 C CA . ASP A 1 154 ? 3.645 -8.798 9.144 1.00 94.44 154 ASP A CA 1
ATOM 1222 C C . ASP A 1 154 ? 3.854 -8.734 7.618 1.00 94.44 154 ASP A C 1
ATOM 1224 O O . ASP A 1 154 ? 4.221 -9.703 6.958 1.00 94.44 154 ASP A O 1
ATOM 1228 N N . ASP A 1 155 ? 3.531 -7.586 7.022 1.00 94.00 155 ASP A N 1
ATOM 1229 C CA . ASP A 1 155 ? 3.777 -7.312 5.608 1.00 94.00 155 ASP A CA 1
ATOM 1230 C C . ASP A 1 155 ? 5.237 -6.854 5.393 1.00 94.00 155 ASP A C 1
ATOM 1232 O O . ASP A 1 155 ? 5.693 -5.911 6.055 1.00 94.00 155 ASP A O 1
ATOM 1236 N N . PRO A 1 156 ? 5.987 -7.470 4.460 1.00 94.81 156 PRO A N 1
ATOM 1237 C CA . PRO A 1 156 ? 7.404 -7.177 4.242 1.00 94.81 156 PRO A CA 1
ATOM 1238 C C . PRO A 1 156 ? 7.678 -5.776 3.675 1.00 94.81 156 PRO A C 1
ATOM 1240 O O . PRO A 1 156 ? 8.815 -5.301 3.773 1.00 94.81 156 PRO A O 1
ATOM 1243 N N . SER A 1 157 ? 6.679 -5.088 3.109 1.00 95.06 157 SER A N 1
ATOM 1244 C CA . SER A 1 157 ? 6.805 -3.690 2.676 1.00 95.06 157 SER A CA 1
ATOM 1245 C C . SER A 1 157 ? 7.037 -2.727 3.844 1.00 95.06 157 SER A C 1
ATOM 1247 O O . SER A 1 157 ? 7.495 -1.605 3.615 1.00 95.06 157 SER A O 1
ATOM 1249 N N . PHE A 1 158 ? 6.744 -3.140 5.079 1.00 95.38 158 PHE A N 1
ATOM 1250 C CA . PHE A 1 158 ? 6.769 -2.297 6.272 1.00 95.38 158 PHE A CA 1
ATOM 1251 C C . PHE A 1 158 ? 7.787 -2.790 7.313 1.00 95.38 158 PHE A C 1
ATOM 1253 O O . PHE A 1 158 ? 8.290 -3.914 7.259 1.00 95.38 158 PHE A O 1
ATOM 1260 N N . ILE A 1 159 ? 8.134 -1.927 8.267 1.00 94.75 159 ILE A N 1
ATOM 1261 C CA . ILE A 1 159 ? 8.992 -2.265 9.406 1.00 94.75 159 ILE A CA 1
ATOM 1262 C C . ILE A 1 159 ? 8.220 -3.200 10.347 1.00 94.75 159 ILE A C 1
ATOM 1264 O O . ILE A 1 159 ? 7.073 -2.932 10.711 1.00 94.75 159 ILE A O 1
ATOM 1268 N N . ASN A 1 160 ? 8.853 -4.302 10.758 1.00 94.62 160 ASN A N 1
ATOM 1269 C CA . ASN A 1 160 ? 8.255 -5.252 11.695 1.00 94.62 160 ASN A CA 1
ATOM 1270 C C . ASN A 1 160 ? 7.920 -4.555 13.030 1.00 94.62 160 ASN A C 1
ATOM 1272 O O . ASN A 1 160 ? 8.730 -3.799 13.566 1.00 94.62 160 ASN A O 1
ATOM 1276 N N . GLY A 1 161 ? 6.705 -4.777 13.534 1.00 93.81 161 GLY A N 1
ATOM 1277 C CA . GLY A 1 161 ? 6.198 -4.160 14.762 1.00 93.81 161 GLY A CA 1
ATOM 1278 C C . GLY A 1 161 ? 5.737 -2.704 14.620 1.00 93.81 161 GLY A C 1
ATOM 1279 O O . GLY A 1 161 ? 5.178 -2.168 15.570 1.00 93.81 161 GLY A O 1
ATOM 1280 N N . MET A 1 162 ? 5.916 -2.076 13.451 1.00 93.69 162 MET A N 1
ATOM 1281 C CA . MET A 1 162 ? 5.481 -0.698 13.155 1.00 93.69 162 MET A CA 1
ATOM 1282 C C . MET A 1 162 ? 4.404 -0.677 12.067 1.00 93.69 162 MET A C 1
ATOM 1284 O O . MET A 1 162 ? 4.388 0.190 11.191 1.00 93.69 162 MET A O 1
ATOM 1288 N N . GLN A 1 163 ? 3.527 -1.679 12.093 1.00 95.75 163 GLN A N 1
ATOM 1289 C CA . GLN A 1 163 ? 2.471 -1.872 11.111 1.00 95.75 163 GLN A CA 1
ATOM 1290 C C . GLN A 1 163 ? 1.252 -2.567 11.719 1.00 95.75 163 GLN A C 1
ATOM 1292 O O . GLN A 1 163 ? 1.367 -3.338 12.677 1.00 95.75 163 GLN A O 1
ATOM 1297 N N . ALA A 1 164 ? 0.087 -2.293 11.145 1.00 96.94 164 ALA A N 1
ATOM 1298 C CA . ALA A 1 164 ? -1.156 -2.942 11.513 1.00 96.94 164 ALA A CA 1
ATOM 1299 C C . ALA A 1 164 ? -2.109 -3.056 10.320 1.00 96.94 164 ALA A C 1
ATOM 1301 O O . ALA A 1 164 ? -2.243 -2.140 9.503 1.00 96.94 164 ALA A O 1
ATOM 1302 N N . HIS A 1 165 ? -2.850 -4.158 10.280 1.00 97.31 165 HIS A N 1
ATOM 1303 C CA . HIS A 1 165 ? -4.051 -4.284 9.477 1.00 97.31 165 HIS A CA 1
ATOM 1304 C C . HIS A 1 165 ? -5.156 -3.388 10.024 1.00 97.31 165 HIS A C 1
ATOM 1306 O O . HIS A 1 165 ? -5.421 -3.357 11.227 1.00 97.31 165 HIS A O 1
ATOM 1312 N N . ILE A 1 166 ? -5.835 -2.705 9.110 1.00 97.44 166 ILE A N 1
ATOM 1313 C CA . ILE A 1 166 ? -7.055 -1.956 9.396 1.00 97.44 166 ILE A CA 1
ATOM 1314 C C . ILE A 1 166 ? -8.209 -2.935 9.205 1.00 97.44 166 ILE A C 1
ATOM 1316 O O . ILE A 1 166 ? -8.480 -3.355 8.078 1.00 97.44 166 ILE A O 1
ATOM 1320 N N . VAL A 1 167 ? -8.868 -3.322 10.293 1.00 96.69 167 VAL A N 1
ATOM 1321 C CA . VAL A 1 167 ? -9.956 -4.308 10.285 1.00 96.69 167 VAL A CA 1
ATOM 1322 C C . VAL A 1 167 ? -11.266 -3.602 10.598 1.00 96.69 167 VAL A C 1
ATOM 1324 O O . VAL A 1 167 ? -11.392 -3.000 11.659 1.00 96.69 167 VAL A O 1
ATOM 1327 N N . CYS A 1 168 ? -12.240 -3.684 9.695 1.00 95.19 168 CYS A N 1
ATOM 1328 C CA . CYS A 1 168 ? -13.572 -3.097 9.837 1.00 95.19 168 CYS A CA 1
ATOM 1329 C C . CYS A 1 168 ? -14.612 -4.215 9.731 1.00 95.19 168 CYS A C 1
ATOM 1331 O O . CYS A 1 168 ? -14.581 -4.979 8.769 1.00 95.19 168 CYS A O 1
ATOM 1333 N N . GLU A 1 169 ? -15.486 -4.351 10.732 1.00 90.56 169 GLU A N 1
ATOM 1334 C CA . GLU A 1 169 ? -16.521 -5.407 10.778 1.00 90.56 169 GLU A CA 1
ATOM 1335 C C . GLU A 1 169 ? -15.972 -6.834 10.540 1.00 90.56 169 GLU A C 1
ATOM 1337 O O . GLU A 1 169 ? -16.602 -7.677 9.911 1.00 90.56 169 GLU A O 1
ATOM 1342 N N . GLY A 1 170 ? -14.759 -7.106 11.036 1.00 90.94 170 GLY A N 1
ATOM 1343 C CA . GLY A 1 170 ? -14.085 -8.402 10.881 1.00 90.94 170 GLY A CA 1
ATOM 1344 C C . GLY A 1 170 ? -13.359 -8.604 9.546 1.00 90.94 170 GLY A C 1
ATOM 1345 O O . GLY A 1 170 ? -12.664 -9.605 9.395 1.00 90.94 170 GLY A O 1
ATOM 1346 N N . ILE A 1 171 ? -13.449 -7.654 8.612 1.00 92.38 171 ILE A N 1
ATOM 1347 C CA . ILE A 1 171 ? -12.781 -7.706 7.308 1.00 92.38 171 ILE A CA 1
ATOM 1348 C C . ILE A 1 171 ? -11.546 -6.803 7.337 1.00 92.38 171 ILE A C 1
ATOM 1350 O O . ILE A 1 171 ? -11.628 -5.623 7.680 1.00 92.38 171 ILE A O 1
ATOM 1354 N N . THR A 1 172 ? -10.389 -7.331 6.942 1.00 94.50 172 THR A N 1
ATOM 1355 C CA . THR A 1 172 ? -9.190 -6.514 6.718 1.00 94.50 172 THR A CA 1
ATOM 1356 C C . THR A 1 172 ? -9.399 -5.657 5.474 1.00 94.50 172 THR A C 1
ATOM 1358 O O . THR A 1 172 ? -9.531 -6.190 4.379 1.00 94.50 172 THR A O 1
ATOM 1361 N N . ILE A 1 173 ? -9.427 -4.333 5.622 1.00 94.56 173 ILE A N 1
ATOM 1362 C CA . ILE A 1 173 ? -9.699 -3.376 4.532 1.00 94.56 173 ILE A CA 1
ATOM 1363 C C . ILE A 1 173 ? -8.459 -2.596 4.081 1.00 94.56 173 ILE A C 1
ATOM 1365 O O . ILE A 1 173 ? -8.496 -1.908 3.059 1.00 94.56 173 ILE A O 1
ATOM 1369 N N . GLY A 1 174 ? -7.347 -2.719 4.808 1.00 95.31 174 GLY A N 1
ATOM 1370 C CA . GLY A 1 174 ? -6.091 -2.066 4.462 1.00 95.31 174 GLY A CA 1
ATOM 1371 C C . GLY A 1 174 ? -4.969 -2.360 5.448 1.00 95.31 174 GLY A C 1
ATOM 1372 O O . GLY A 1 174 ? -5.088 -3.209 6.334 1.00 95.31 174 GLY A O 1
ATOM 1373 N N . ILE A 1 175 ? -3.882 -1.614 5.293 1.00 96.44 175 ILE A N 1
ATOM 1374 C CA . ILE A 1 175 ? -2.704 -1.647 6.155 1.00 96.44 175 ILE A CA 1
ATOM 1375 C C . ILE A 1 175 ? -2.223 -0.217 6.411 1.00 96.44 175 ILE A C 1
ATOM 1377 O O . ILE A 1 175 ? -2.321 0.646 5.535 1.00 96.44 175 ILE A O 1
ATOM 1381 N N . ILE A 1 176 ? -1.713 0.028 7.611 1.00 96.94 176 ILE A N 1
ATOM 1382 C CA . ILE A 1 176 ? -1.027 1.257 8.008 1.00 96.94 176 ILE A CA 1
ATOM 1383 C C . ILE A 1 176 ? 0.320 0.875 8.617 1.00 96.94 176 ILE A C 1
ATOM 1385 O O . ILE A 1 176 ? 0.402 -0.103 9.355 1.00 96.94 176 ILE A O 1
ATOM 1389 N N . GLY A 1 177 ? 1.378 1.629 8.329 1.00 95.50 177 GLY A N 1
ATOM 1390 C CA . GLY A 1 177 ? 2.690 1.346 8.901 1.00 95.50 177 GLY A CA 1
ATOM 1391 C C . GLY A 1 177 ? 3.806 2.240 8.383 1.00 95.50 177 GLY A C 1
ATOM 1392 O O . GLY A 1 177 ? 3.614 3.034 7.458 1.00 95.50 177 GLY A O 1
ATOM 1393 N N . GLU A 1 178 ? 4.988 2.073 8.967 1.00 94.19 178 GLU A N 1
ATOM 1394 C CA . GLU A 1 178 ? 6.232 2.657 8.463 1.00 94.19 178 GLU A CA 1
ATOM 1395 C C . GLU A 1 178 ? 6.857 1.753 7.402 1.00 94.19 178 GLU A C 1
ATOM 1397 O O . GLU A 1 178 ? 7.025 0.555 7.622 1.00 94.19 178 GLU A O 1
ATOM 1402 N N . LEU A 1 179 ? 7.204 2.313 6.241 1.00 94.31 179 LEU A N 1
ATOM 1403 C CA . LEU A 1 179 ? 7.793 1.541 5.148 1.00 94.31 179 LEU A CA 1
ATOM 1404 C C . LEU A 1 179 ? 9.187 1.026 5.507 1.00 94.31 179 LEU A C 1
ATOM 1406 O O . LEU A 1 179 ? 9.996 1.733 6.108 1.00 94.31 179 LEU A O 1
ATOM 1410 N N . HIS A 1 180 ? 9.489 -0.196 5.076 1.00 94.44 180 HIS A N 1
ATOM 1411 C CA . HIS A 1 180 ? 10.798 -0.794 5.288 1.00 94.44 180 HIS A CA 1
ATOM 1412 C C . HIS A 1 180 ? 11.889 0.013 4.554 1.00 94.44 180 HIS A C 1
ATOM 1414 O O . HIS A 1 180 ? 11.695 0.360 3.384 1.00 94.44 180 HIS A O 1
ATOM 1420 N N . PRO A 1 181 ? 13.074 0.250 5.159 1.00 92.94 181 PRO A N 1
ATOM 1421 C CA . PRO A 1 181 ? 14.142 1.050 4.547 1.00 92.94 181 PRO A CA 1
ATOM 1422 C C . PRO A 1 181 ? 14.556 0.590 3.145 1.00 92.94 181 PRO A C 1
ATOM 1424 O O . PRO A 1 181 ? 14.905 1.403 2.296 1.00 92.94 181 PRO A O 1
ATOM 1427 N N . GLU A 1 182 ? 14.483 -0.711 2.864 1.00 94.75 182 GLU A N 1
ATOM 1428 C CA . GLU A 1 182 ? 14.794 -1.253 1.536 1.00 94.75 182 GLU A CA 1
ATOM 1429 C C . GLU A 1 182 ? 13.809 -0.791 0.445 1.00 94.75 182 GLU A C 1
ATOM 1431 O O . GLU A 1 182 ? 14.253 -0.528 -0.673 1.00 94.75 182 GLU A O 1
ATOM 1436 N N . VAL A 1 183 ? 12.520 -0.599 0.768 1.00 95.25 183 VAL A N 1
ATOM 1437 C CA . VAL A 1 183 ? 11.524 -0.025 -0.164 1.00 95.25 183 VAL A CA 1
ATOM 1438 C C . VAL A 1 183 ? 11.902 1.414 -0.524 1.00 95.25 183 VAL A C 1
ATOM 1440 O O . VAL A 1 183 ? 11.765 1.836 -1.671 1.00 95.25 183 VAL A O 1
ATOM 1443 N N . LEU A 1 184 ? 12.422 2.162 0.449 1.00 92.81 184 LEU A N 1
ATOM 1444 C CA . LEU A 1 184 ? 12.824 3.560 0.282 1.00 92.81 184 LEU A CA 1
ATOM 1445 C C . LEU A 1 184 ? 14.192 3.698 -0.395 1.00 92.81 184 LEU A C 1
ATOM 1447 O O . LEU A 1 184 ? 14.434 4.669 -1.100 1.00 92.81 184 LEU A O 1
ATOM 1451 N N . SER A 1 185 ? 15.071 2.713 -0.222 1.00 92.06 185 SER A N 1
ATOM 1452 C CA . SER A 1 185 ? 16.428 2.715 -0.767 1.00 92.06 185 SER A CA 1
ATOM 1453 C C . SER A 1 185 ? 16.475 2.736 -2.300 1.00 92.06 185 SER A C 1
ATOM 1455 O O . SER A 1 185 ? 15.480 2.490 -2.984 1.00 92.06 185 SER A O 1
ATOM 1457 N N . SER A 1 186 ? 17.678 2.909 -2.853 1.00 82.94 186 SER A N 1
ATOM 1458 C CA . SER A 1 186 ? 17.937 2.823 -4.297 1.00 82.94 186 SER A CA 1
ATOM 1459 C C . SER A 1 186 ? 17.595 1.463 -4.923 1.00 82.94 186 SER A C 1
ATOM 1461 O O . SER A 1 186 ? 17.366 1.379 -6.130 1.00 82.94 186 SER A O 1
ATOM 1463 N N . LYS A 1 187 ? 17.521 0.387 -4.124 1.00 83.25 187 LYS A N 1
ATOM 1464 C CA . LYS A 1 187 ? 17.045 -0.929 -4.588 1.00 83.25 187 LYS A CA 1
ATOM 1465 C C . LYS A 1 187 ? 15.524 -0.957 -4.789 1.00 83.25 187 LYS A C 1
ATOM 1467 O O . LYS A 1 187 ? 15.038 -1.718 -5.627 1.00 83.25 187 LYS A O 1
ATOM 1472 N N . GLY A 1 188 ? 14.802 -0.118 -4.048 1.00 90.88 188 GLY A N 1
ATOM 1473 C CA . GLY A 1 188 ? 13.371 0.114 -4.169 1.00 90.88 188 GLY A CA 1
ATOM 1474 C C . GLY A 1 188 ? 13.079 1.337 -5.041 1.00 90.88 188 GLY A C 1
ATOM 1475 O O . GLY A 1 188 ? 13.282 1.315 -6.263 1.00 90.88 188 GLY A O 1
ATOM 1476 N N . PHE A 1 189 ? 12.559 2.394 -4.420 1.00 92.62 189 PHE A N 1
ATOM 1477 C CA . PHE A 1 189 ? 12.086 3.601 -5.106 1.00 92.62 189 PHE A CA 1
ATOM 1478 C C . PHE A 1 189 ? 13.050 4.788 -5.071 1.00 92.62 189 PHE A C 1
ATOM 1480 O O . PHE A 1 189 ? 12.772 5.756 -5.763 1.00 92.62 189 PHE A O 1
ATOM 1487 N N . ASP A 1 190 ? 14.179 4.712 -4.362 1.00 91.81 190 ASP A N 1
ATOM 1488 C CA . ASP A 1 190 ? 15.151 5.815 -4.250 1.00 91.81 190 ASP A CA 1
ATOM 1489 C C . ASP A 1 190 ? 14.541 7.109 -3.670 1.00 91.81 190 ASP A C 1
ATOM 1491 O O . ASP A 1 190 ? 14.733 8.220 -4.170 1.00 91.81 190 ASP A O 1
ATOM 1495 N N . VAL A 1 191 ? 13.765 6.954 -2.597 1.00 86.25 191 VAL A N 1
ATOM 1496 C CA . VAL A 1 191 ? 13.232 8.065 -1.810 1.00 86.25 191 VAL A CA 1
ATOM 1497 C C . VAL A 1 191 ? 14.304 8.475 -0.806 1.00 86.25 191 VAL A C 1
ATOM 1499 O O . VAL A 1 191 ? 14.587 7.750 0.146 1.00 86.25 191 VAL A O 1
ATOM 1502 N N . ASN A 1 192 ? 14.909 9.644 -1.020 1.00 69.69 192 ASN A N 1
ATOM 1503 C CA . ASN A 1 192 ? 15.869 10.209 -0.076 1.00 69.69 192 ASN A CA 1
ATOM 1504 C C . ASN A 1 192 ? 15.128 10.562 1.222 1.00 69.69 192 ASN A C 1
ATOM 1506 O O . ASN A 1 192 ? 14.384 11.539 1.282 1.00 69.69 192 ASN A O 1
ATOM 1510 N N . LEU A 1 193 ? 15.320 9.766 2.269 1.00 61.91 193 LEU A N 1
ATOM 1511 C CA . LEU A 1 193 ? 15.058 10.232 3.622 1.00 61.91 193 LEU A CA 1
ATOM 1512 C C . LEU A 1 193 ? 16.277 11.065 4.001 1.00 61.91 193 LEU A C 1
ATOM 1514 O O . LEU A 1 193 ? 17.355 10.503 4.176 1.00 61.91 193 LEU A O 1
ATOM 1518 N N . ALA A 1 194 ? 16.134 12.391 4.030 1.00 47.56 194 ALA A N 1
ATOM 1519 C CA . ALA A 1 194 ? 17.208 13.273 4.473 1.00 47.56 194 ALA A CA 1
ATOM 1520 C C . ALA A 1 194 ? 17.768 12.754 5.811 1.00 47.56 194 ALA A C 1
ATOM 1522 O O . ALA A 1 194 ? 17.021 12.639 6.785 1.00 47.56 194 ALA A O 1
ATOM 1523 N N . SER A 1 195 ? 19.048 12.374 5.798 1.00 40.81 195 SER A N 1
ATOM 1524 C CA . SER A 1 195 ? 19.829 11.951 6.965 1.00 40.81 195 SER A CA 1
ATOM 1525 C C . SER A 1 195 ? 20.064 13.103 7.927 1.00 40.81 195 SER A C 1
ATOM 1527 O O . SER A 1 195 ? 20.405 14.193 7.408 1.00 40.81 195 SER A O 1
#